Protein AF-A0A1H0FC74-F1 (afdb_monomer_lite)

pLDDT: mean 94.66, std 5.87, range [52.88, 98.69]

Sequence (198 aa):
MRELLQYLLSNRKVVTIAFLCNLIGSVYGFYWYKEQLAATPLYFWLFVPDSPVSSSLFTIVLAAWLWRKKVSPLLVLIAFVCCLKYGIWCVVVLGMYGVRDGVMVAENWMLVASHAAMAVEVLVYSFLFKLKSKYLWLGATWLLVNDFMDYVYGVHPYLEDEGLLGNVKIFTLCWSVCTIGIAYWVCRRNELSSNKET

Structure (mmCIF, N/CA/C/O backbone):
data_AF-A0A1H0FC74-F1
#
_entry.id   AF-A0A1H0FC74-F1
#
loop_
_atom_site.group_PDB
_atom_site.id
_atom_site.type_symbol
_atom_site.label_atom_id
_atom_site.label_alt_id
_atom_site.label_comp_id
_atom_site.label_asym_id
_atom_site.label_entity_id
_atom_site.label_seq_id
_atom_site.pdbx_PDB_ins_code
_atom_site.Cartn_x
_atom_site.Cartn_y
_atom_site.Cartn_z
_atom_site.occupancy
_atom_site.B_iso_or_equiv
_atom_site.auth_seq_id
_atom_site.auth_comp_id
_atom_site.auth_asym_id
_atom_site.auth_atom_id
_atom_site.pdbx_PDB_model_num
ATOM 1 N N . MET A 1 1 ? 3.513 -0.678 25.293 1.00 78.69 1 MET A N 1
ATOM 2 C CA . MET A 1 1 ? 3.916 -0.373 23.895 1.00 78.69 1 MET A CA 1
ATOM 3 C C . MET A 1 1 ? 2.718 -0.228 22.947 1.00 78.69 1 MET A C 1
ATOM 5 O O . MET A 1 1 ? 2.624 0.806 22.303 1.00 78.69 1 MET A O 1
ATOM 9 N N . ARG A 1 2 ? 1.781 -1.194 22.871 1.00 85.12 2 ARG A N 1
ATOM 10 C CA . ARG A 1 2 ? 0.594 -1.120 21.982 1.00 85.12 2 ARG A CA 1
ATOM 11 C C . ARG A 1 2 ? -0.301 0.104 22.228 1.00 85.12 2 ARG A C 1
ATOM 13 O O . ARG A 1 2 ? -0.661 0.775 21.272 1.00 85.12 2 ARG A O 1
ATOM 20 N N . GLU A 1 3 ? -0.615 0.414 23.483 1.00 87.69 3 GLU A N 1
ATOM 21 C CA . GLU A 1 3 ? -1.466 1.564 23.839 1.00 87.69 3 GLU A CA 1
ATOM 22 C C . GLU A 1 3 ? -0.824 2.906 23.470 1.00 87.69 3 GLU A C 1
ATOM 24 O O . GLU A 1 3 ? -1.484 3.772 22.905 1.00 87.69 3 GLU A O 1
ATOM 29 N N . LEU A 1 4 ? 0.489 3.050 23.697 1.00 90.12 4 LEU A N 1
ATOM 30 C CA . LEU A 1 4 ? 1.247 4.233 23.279 1.00 90.12 4 LEU A CA 1
ATOM 31 C C . LEU A 1 4 ? 1.184 4.430 21.757 1.00 90.12 4 LEU A C 1
ATOM 33 O O . LEU A 1 4 ? 0.942 5.541 21.293 1.00 90.12 4 LEU A O 1
ATOM 37 N N . LEU A 1 5 ? 1.352 3.353 20.979 1.00 91.19 5 LEU A N 1
ATOM 38 C CA . LEU A 1 5 ? 1.213 3.405 19.521 1.00 91.19 5 LEU A CA 1
ATOM 39 C C . LEU A 1 5 ? -0.202 3.820 19.111 1.00 91.19 5 LEU A C 1
ATOM 41 O O . LEU A 1 5 ? -0.355 4.710 18.286 1.00 91.19 5 LEU A O 1
ATOM 45 N N . GLN A 1 6 ? -1.241 3.235 19.706 1.00 92.06 6 GLN A N 1
ATOM 46 C CA . GLN A 1 6 ? -2.626 3.618 19.414 1.00 92.06 6 GLN A CA 1
ATOM 47 C C . GLN A 1 6 ? -2.906 5.085 19.756 1.00 92.06 6 GLN A C 1
ATOM 49 O O . GLN A 1 6 ? -3.547 5.784 18.972 1.00 92.06 6 GLN A O 1
ATOM 54 N N . TYR A 1 7 ? -2.390 5.581 20.880 1.00 92.75 7 TYR A N 1
ATOM 55 C CA . TYR A 1 7 ? -2.504 6.986 21.260 1.00 92.75 7 TYR A CA 1
ATOM 56 C C . TYR A 1 7 ? -1.856 7.911 20.217 1.00 92.75 7 TYR A C 1
ATOM 58 O O . TYR A 1 7 ? -2.516 8.815 19.704 1.00 92.75 7 TYR A O 1
ATOM 66 N N . LEU A 1 8 ? -0.606 7.641 19.828 1.00 94.19 8 LEU A N 1
ATOM 67 C CA . LEU A 1 8 ? 0.106 8.431 18.818 1.00 94.19 8 LEU A CA 1
ATOM 68 C C . LEU A 1 8 ? -0.573 8.364 17.442 1.00 94.19 8 LEU A C 1
ATOM 70 O O . LEU A 1 8 ? -0.787 9.399 16.815 1.00 94.19 8 LEU A O 1
ATOM 74 N N . LEU A 1 9 ? -0.968 7.170 16.996 1.00 94.88 9 LEU A N 1
ATOM 75 C CA . LEU A 1 9 ? -1.581 6.951 15.681 1.00 94.88 9 LEU A CA 1
ATOM 76 C C . LEU A 1 9 ? -3.029 7.443 15.605 1.00 94.88 9 LEU A C 1
ATOM 78 O O . LEU A 1 9 ? -3.541 7.704 14.522 1.00 94.88 9 LEU A O 1
ATOM 82 N N . SER A 1 10 ? -3.718 7.578 16.738 1.00 94.69 10 SER A N 1
ATOM 83 C CA . SER A 1 10 ? -5.069 8.148 16.781 1.00 94.69 10 SER A CA 1
ATOM 84 C C . SER A 1 10 ? -5.075 9.682 16.808 1.00 94.69 10 SER A C 1
ATOM 86 O O . SER A 1 10 ? -6.129 10.287 16.550 1.00 94.69 10 SER A O 1
ATOM 88 N N . ASN A 1 11 ? -3.916 10.307 17.074 1.00 96.56 11 ASN A N 1
ATOM 89 C CA . ASN A 1 11 ? -3.750 11.754 17.128 1.00 96.56 11 ASN A CA 1
ATOM 90 C C . ASN A 1 11 ? -4.148 12.389 15.793 1.00 96.56 11 ASN A C 1
ATOM 92 O O . ASN A 1 11 ? -3.624 12.048 14.734 1.00 96.56 11 ASN A O 1
ATOM 96 N N . ARG A 1 12 ? -5.064 13.362 15.846 1.00 95.88 12 ARG A N 1
ATOM 97 C CA . ARG A 1 12 ? -5.622 13.990 14.644 1.00 95.88 12 ARG A CA 1
ATOM 98 C C . ARG A 1 12 ? -4.546 14.587 13.736 1.00 95.88 12 ARG A C 1
ATOM 100 O O . ARG A 1 12 ? -4.672 14.439 12.532 1.00 95.88 12 ARG A O 1
ATOM 107 N N . LYS A 1 13 ? -3.493 15.207 14.284 1.00 97.31 13 LYS A N 1
ATOM 108 C CA . LYS A 1 13 ? -2.407 15.788 13.476 1.00 97.31 13 LYS A CA 1
ATOM 109 C C . LYS A 1 13 ? -1.624 14.706 12.734 1.00 97.31 13 LYS A C 1
ATOM 111 O O . LYS A 1 13 ? -1.382 14.860 11.545 1.00 97.31 13 LYS A O 1
ATOM 116 N N . VAL A 1 14 ? -1.293 13.606 13.416 1.00 97.50 14 VAL A N 1
ATOM 117 C CA . VAL A 1 14 ? -0.572 12.464 12.825 1.00 97.50 14 VAL A CA 1
ATOM 118 C C . VAL A 1 14 ? -1.385 11.849 11.689 1.00 97.50 14 VAL A C 1
ATOM 120 O O . VAL A 1 14 ? -0.872 11.689 10.586 1.00 97.50 14 VAL A O 1
ATOM 123 N N . VAL A 1 15 ? -2.674 11.593 11.925 1.00 97.94 15 VAL A N 1
ATOM 124 C CA . VAL A 1 15 ? -3.573 11.050 10.897 1.00 97.94 15 VAL A CA 1
ATOM 125 C C . VAL A 1 15 ? -3.743 12.028 9.733 1.00 97.94 15 VAL A C 1
ATOM 127 O O . VAL A 1 15 ? -3.754 11.598 8.588 1.00 97.94 15 VAL A O 1
ATOM 130 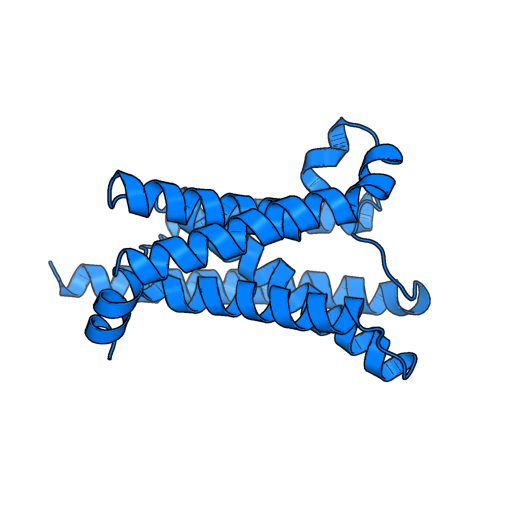N N . THR A 1 16 ? -3.868 13.335 9.991 1.00 98.25 16 THR A N 1
ATOM 131 C CA . THR A 1 16 ? -3.973 14.341 8.922 1.00 98.25 16 THR A CA 1
ATOM 132 C C . THR A 1 16 ? -2.713 14.378 8.061 1.00 98.25 16 THR A C 1
ATOM 134 O O . THR A 1 16 ? -2.831 14.444 6.844 1.00 98.25 16 THR A O 1
ATOM 137 N N . ILE A 1 17 ? -1.522 14.309 8.663 1.00 98.25 17 ILE A N 1
ATOM 138 C CA . ILE A 1 17 ? -0.259 14.264 7.912 1.00 98.25 17 ILE A CA 1
ATOM 139 C C . ILE A 1 17 ? -0.204 12.993 7.061 1.00 98.25 17 ILE A C 1
ATOM 141 O O . ILE A 1 17 ? -0.011 13.090 5.855 1.00 98.25 17 ILE A O 1
ATOM 145 N N . ALA A 1 18 ? -0.465 11.828 7.661 1.00 98.31 18 ALA A N 1
ATOM 146 C CA . ALA A 1 18 ? -0.537 10.551 6.950 1.00 98.31 18 ALA A CA 1
ATOM 147 C C . ALA A 1 18 ? -1.531 10.600 5.774 1.00 98.31 18 ALA A C 1
ATOM 149 O O . ALA A 1 18 ? -1.213 10.184 4.661 1.00 98.31 18 ALA A O 1
ATOM 150 N N . PHE A 1 19 ? -2.712 11.185 5.994 1.00 98.62 19 PHE A N 1
ATOM 151 C CA . PHE A 1 19 ? -3.737 11.369 4.968 1.00 98.62 19 PHE A CA 1
ATOM 152 C C . PHE A 1 19 ? -3.236 12.238 3.811 1.00 98.62 19 PHE A C 1
ATOM 154 O O . PHE A 1 19 ? -3.387 11.851 2.657 1.00 98.62 19 PHE A O 1
ATOM 161 N N . LEU A 1 20 ? -2.625 13.390 4.104 1.00 98.56 20 LEU A N 1
ATOM 162 C CA . LEU A 1 20 ? -2.104 14.289 3.073 1.00 98.56 20 LEU A CA 1
ATOM 163 C C . LEU A 1 20 ? -0.958 13.645 2.289 1.00 98.56 20 LEU A C 1
ATOM 165 O O . LEU A 1 20 ? -0.940 13.747 1.067 1.00 98.56 20 LEU A O 1
ATOM 169 N N . CYS A 1 21 ? -0.041 12.946 2.963 1.00 98.19 21 CYS A N 1
ATOM 170 C CA . CYS A 1 21 ? 1.047 12.222 2.309 1.00 98.19 21 CYS A CA 1
ATOM 171 C C . CYS A 1 21 ? 0.516 11.152 1.346 1.00 98.19 21 CYS A C 1
ATOM 173 O O . CYS A 1 21 ? 0.947 11.111 0.196 1.00 98.19 21 CYS A O 1
ATOM 175 N N . ASN A 1 22 ? -0.454 10.339 1.778 1.00 98.50 22 ASN A N 1
ATOM 176 C CA . ASN A 1 22 ? -1.069 9.327 0.918 1.00 98.50 22 ASN A CA 1
ATOM 177 C C . ASN A 1 22 ? -1.854 9.953 -0.238 1.00 98.50 22 ASN A C 1
ATOM 179 O O . ASN A 1 22 ? -1.754 9.467 -1.360 1.00 98.50 22 ASN A O 1
ATOM 183 N N . LEU A 1 23 ? -2.590 11.042 0.001 1.00 98.50 23 LEU A N 1
ATOM 184 C CA . LEU A 1 23 ? -3.350 11.729 -1.042 1.00 98.50 23 LEU A CA 1
ATOM 185 C C . LEU A 1 23 ? -2.424 12.308 -2.117 1.00 98.50 23 LEU A C 1
ATOM 187 O O . LEU A 1 23 ? -2.650 12.087 -3.304 1.00 98.50 23 LEU A O 1
ATOM 191 N N . ILE A 1 24 ? -1.367 13.015 -1.707 1.00 98.38 24 ILE A N 1
ATOM 192 C CA . ILE A 1 24 ? -0.371 13.578 -2.628 1.00 98.38 24 ILE A CA 1
ATOM 193 C C . ILE A 1 24 ? 0.341 12.451 -3.380 1.00 98.38 24 ILE A C 1
ATOM 195 O O . ILE A 1 24 ? 0.461 12.524 -4.601 1.00 98.38 24 ILE A O 1
ATOM 199 N N . GLY A 1 25 ? 0.754 11.393 -2.675 1.00 97.62 25 GLY A N 1
ATOM 200 C CA . GLY A 1 25 ? 1.381 10.218 -3.281 1.00 97.62 25 GLY A CA 1
ATOM 201 C C . GLY A 1 25 ? 0.474 9.522 -4.295 1.00 97.62 25 GLY A C 1
ATOM 202 O O . GLY A 1 25 ? 0.930 9.186 -5.381 1.00 97.62 25 GLY A O 1
ATOM 203 N N . SER A 1 26 ? -0.820 9.388 -3.992 1.00 97.88 26 SER A N 1
ATOM 204 C CA . SER A 1 26 ? -1.818 8.803 -4.898 1.00 97.88 26 SER A CA 1
ATOM 205 C C . SER A 1 26 ? -1.970 9.641 -6.167 1.00 97.88 26 SER A C 1
ATOM 207 O O . SER A 1 26 ? -1.902 9.108 -7.270 1.00 97.88 26 SER A O 1
ATOM 209 N N . VAL A 1 27 ? -2.140 10.962 -6.024 1.00 98.25 27 VAL A N 1
ATOM 210 C CA . VAL A 1 27 ? -2.285 11.892 -7.158 1.00 98.25 27 VAL A CA 1
ATOM 211 C C . VAL A 1 27 ? -1.035 11.885 -8.034 1.00 98.25 27 VAL A C 1
ATOM 213 O O . VAL A 1 27 ? -1.144 11.760 -9.254 1.00 98.25 27 VAL A O 1
ATOM 216 N N . TYR A 1 28 ? 0.149 11.980 -7.423 1.00 97.25 28 TYR A N 1
ATOM 217 C CA . TYR A 1 28 ? 1.413 11.890 -8.148 1.00 97.25 28 TYR A CA 1
ATOM 218 C C . TYR A 1 28 ? 1.569 10.530 -8.835 1.00 97.25 28 TYR A C 1
ATOM 220 O O . TYR A 1 28 ? 1.967 10.474 -9.992 1.00 97.25 28 TYR A O 1
ATOM 228 N N . GLY A 1 29 ? 1.182 9.444 -8.167 1.00 96.62 29 GLY A N 1
ATOM 229 C CA . GLY A 1 29 ? 1.194 8.103 -8.731 1.00 96.62 29 GLY A CA 1
ATOM 230 C C . GLY A 1 29 ? 0.321 7.987 -9.982 1.00 96.62 29 GLY A C 1
ATOM 231 O O . GLY A 1 29 ? 0.798 7.540 -11.016 1.00 96.62 29 GLY A O 1
ATOM 232 N N . PHE A 1 30 ? -0.930 8.455 -9.956 1.00 96.94 30 PHE A N 1
ATOM 233 C CA . PHE A 1 30 ? -1.763 8.467 -11.168 1.00 96.94 30 PHE A CA 1
ATOM 234 C C . PHE A 1 30 ? -1.157 9.318 -12.291 1.00 96.94 30 PHE A C 1
ATOM 236 O O . PHE A 1 30 ? -1.235 8.934 -13.456 1.00 96.94 30 PHE A O 1
ATOM 243 N N . TYR A 1 31 ? -0.526 10.446 -11.952 1.00 96.75 31 TYR A N 1
ATOM 244 C CA . TYR A 1 31 ? 0.215 11.250 -12.922 1.00 96.75 31 TYR A CA 1
ATOM 245 C C . TYR A 1 31 ? 1.418 10.492 -13.507 1.00 96.75 31 TYR A C 1
ATOM 247 O O . TYR A 1 31 ? 1.667 10.594 -14.704 1.00 96.75 31 TYR A O 1
ATOM 255 N N . TRP A 1 32 ? 2.132 9.706 -12.701 1.00 95.31 32 TRP A N 1
ATOM 256 C CA . TRP A 1 32 ? 3.247 8.871 -13.150 1.00 95.31 32 TRP A CA 1
ATOM 257 C C . TRP A 1 32 ? 2.795 7.816 -14.175 1.00 95.31 32 TRP A C 1
ATOM 259 O O . TRP A 1 32 ? 3.427 7.649 -15.212 1.00 95.31 32 TRP A O 1
ATOM 269 N N . TYR A 1 33 ? 1.627 7.199 -13.959 1.00 96.00 33 TYR A N 1
ATOM 270 C CA . TYR A 1 33 ? 1.027 6.215 -14.876 1.00 96.00 33 TYR A CA 1
ATOM 271 C C . TYR A 1 33 ? 0.313 6.821 -16.101 1.00 96.00 33 TYR A C 1
ATOM 273 O O . TYR A 1 33 ? -0.237 6.070 -16.906 1.00 96.00 33 TYR A O 1
ATOM 281 N N . LYS A 1 34 ? 0.281 8.152 -16.278 1.00 95.75 34 LYS A N 1
ATOM 282 C CA . LYS A 1 34 ? -0.561 8.817 -17.298 1.00 95.75 34 LYS A CA 1
ATOM 283 C C . LYS A 1 34 ? -0.339 8.294 -18.724 1.00 95.75 34 LYS A C 1
ATOM 285 O O . LYS A 1 34 ? -1.310 8.071 -19.441 1.00 95.75 34 LYS A O 1
ATOM 290 N N . GLU A 1 35 ? 0.916 8.064 -19.114 1.00 95.62 35 GLU A N 1
ATOM 291 C CA . GLU A 1 35 ? 1.263 7.606 -20.465 1.00 95.62 35 GLU A CA 1
ATOM 292 C C . GLU A 1 35 ? 0.871 6.136 -20.651 1.00 95.62 35 GLU A C 1
ATOM 294 O O . GLU A 1 35 ? 0.285 5.766 -21.667 1.00 95.62 35 GLU A O 1
ATOM 299 N N . GLN A 1 36 ? 1.096 5.304 -19.626 1.00 95.06 36 GLN A N 1
ATOM 300 C CA . GLN A 1 36 ? 0.690 3.899 -19.638 1.00 95.06 36 GLN A CA 1
ATOM 301 C C . GLN A 1 36 ? -0.837 3.760 -19.704 1.00 95.06 36 GLN A C 1
ATOM 303 O O . GLN A 1 36 ? -1.351 2.955 -20.477 1.00 95.06 36 GLN A O 1
ATOM 308 N N . LEU A 1 37 ? -1.579 4.574 -18.949 1.00 95.81 37 LEU A N 1
ATOM 309 C CA . LEU A 1 37 ? -3.042 4.601 -18.994 1.00 95.81 37 LEU A CA 1
ATOM 310 C C . LEU A 1 37 ? -3.559 5.064 -20.361 1.00 95.81 37 LEU A C 1
ATOM 312 O O . LEU A 1 37 ? -4.486 4.456 -20.890 1.00 95.81 37 LEU A O 1
ATOM 316 N N . ALA A 1 38 ? -2.942 6.084 -20.963 1.00 96.12 38 ALA A N 1
ATOM 317 C CA . ALA A 1 38 ? -3.300 6.552 -22.302 1.00 96.12 38 ALA A CA 1
ATOM 318 C C . ALA A 1 38 ? -3.068 5.481 -23.385 1.00 96.12 38 ALA A C 1
ATOM 320 O O . ALA A 1 38 ? -3.833 5.404 -24.346 1.00 96.12 38 ALA A O 1
ATOM 321 N N . ALA A 1 39 ? -2.051 4.633 -23.208 1.00 94.94 39 ALA A N 1
ATOM 322 C CA . ALA A 1 39 ? -1.741 3.522 -24.105 1.00 94.94 39 ALA A CA 1
ATOM 323 C C . ALA A 1 39 ? -2.549 2.239 -23.823 1.00 94.94 39 ALA A C 1
ATOM 325 O O . ALA A 1 39 ? -2.514 1.307 -24.628 1.00 94.94 39 ALA A O 1
ATOM 326 N N . THR A 1 40 ? -3.283 2.168 -22.708 1.00 94.69 40 THR A N 1
ATOM 327 C CA . THR A 1 40 ? -3.983 0.951 -22.275 1.00 94.69 40 THR A CA 1
ATOM 328 C C . THR A 1 40 ? -5.502 1.070 -22.466 1.00 94.69 40 THR A C 1
ATOM 330 O O . THR A 1 40 ? -6.093 2.080 -22.077 1.00 94.69 40 THR A O 1
ATOM 333 N N . PRO A 1 41 ? -6.193 0.035 -22.990 1.00 95.12 41 PRO A N 1
ATOM 334 C CA . PRO A 1 41 ? -7.653 0.013 -23.052 1.00 95.12 41 PRO A CA 1
ATOM 335 C C . PRO A 1 41 ? -8.334 0.259 -21.695 1.00 95.12 41 PRO A C 1
ATOM 337 O O . PRO A 1 41 ? -7.927 -0.291 -20.672 1.00 95.12 41 PRO A O 1
ATOM 340 N N . LEU A 1 42 ? -9.435 1.022 -21.700 1.00 94.12 42 LEU A N 1
ATOM 341 C CA . LEU A 1 42 ? -10.136 1.487 -20.490 1.00 94.12 42 LEU A CA 1
ATOM 342 C C . LEU A 1 42 ? -10.490 0.362 -19.500 1.00 94.12 42 LEU A C 1
ATOM 344 O O . LEU A 1 42 ? -10.427 0.551 -18.290 1.00 94.12 42 LEU A O 1
ATOM 348 N N . TYR A 1 43 ? -10.854 -0.823 -19.991 1.00 93.25 43 TYR A N 1
ATOM 349 C CA . TYR A 1 43 ? -11.254 -1.945 -19.134 1.00 93.25 43 TYR A CA 1
ATOM 350 C C . TYR A 1 43 ? -10.093 -2.550 -18.323 1.00 93.25 43 TYR A C 1
ATOM 352 O O . TYR A 1 43 ? -10.345 -3.245 -17.341 1.00 93.25 43 TYR A O 1
ATOM 360 N N . PHE A 1 44 ? -8.838 -2.263 -18.683 1.00 94.06 44 PHE A N 1
ATOM 361 C CA . PHE A 1 44 ? -7.659 -2.648 -17.902 1.00 94.06 44 PHE A CA 1
ATOM 362 C C . PHE A 1 44 ? -7.208 -1.571 -16.910 1.00 94.06 44 PHE A C 1
ATOM 364 O O . PHE A 1 44 ? -6.399 -1.868 -16.038 1.00 94.06 44 PHE A O 1
ATOM 371 N N . TRP A 1 45 ? -7.745 -0.347 -16.971 1.00 93.31 45 TRP A N 1
ATOM 372 C CA . TRP A 1 45 ? -7.305 0.765 -16.113 1.00 93.31 45 TRP A CA 1
ATOM 373 C C . TRP A 1 45 ? -7.420 0.477 -14.620 1.00 93.31 45 TRP A C 1
ATOM 375 O O . TRP A 1 45 ? -6.725 1.090 -13.823 1.00 93.31 45 TRP A O 1
ATOM 385 N N . LEU A 1 46 ? -8.296 -0.445 -14.231 1.00 91.81 46 LEU A N 1
ATOM 386 C CA . LEU A 1 46 ? -8.440 -0.859 -12.843 1.00 91.81 46 LEU A CA 1
ATOM 387 C C . LEU A 1 46 ? -7.213 -1.636 -12.312 1.00 91.81 46 LEU A C 1
ATOM 389 O O . LEU A 1 46 ? -6.993 -1.641 -11.105 1.00 91.81 46 LEU A O 1
ATOM 393 N N . PHE A 1 47 ? -6.436 -2.266 -13.196 1.00 94.06 47 PHE A N 1
ATOM 394 C CA . PHE A 1 47 ? -5.304 -3.143 -12.862 1.00 94.06 47 PHE A CA 1
ATOM 395 C C . PHE A 1 47 ? -3.938 -2.527 -13.185 1.00 94.06 47 PHE A C 1
ATOM 397 O O . PHE A 1 47 ? -2.925 -3.090 -12.819 1.00 94.06 47 PHE A O 1
ATOM 404 N N . VAL A 1 48 ? -3.899 -1.387 -13.880 1.00 93.75 48 VAL A N 1
ATOM 405 C CA . VAL A 1 48 ? -2.639 -0.739 -14.281 1.00 93.75 48 VAL A CA 1
ATOM 406 C C . VAL A 1 48 ? -1.992 0.063 -13.138 1.00 93.75 48 VAL A C 1
ATOM 408 O O . VAL A 1 48 ? -0.813 -0.131 -12.859 1.00 93.75 48 VAL A O 1
ATOM 411 N N . PRO A 1 49 ? -2.698 0.992 -12.460 1.00 93.69 49 PRO A N 1
ATOM 412 C CA . PRO A 1 49 ? -2.086 1.850 -11.457 1.00 93.69 49 PRO A CA 1
ATOM 413 C C . PRO A 1 49 ? -2.090 1.162 -10.084 1.00 93.69 49 PRO A C 1
ATOM 415 O O . PRO A 1 49 ? -2.831 1.549 -9.178 1.00 93.69 49 PRO A O 1
ATOM 418 N N . ASP A 1 50 ? -1.199 0.188 -9.919 1.00 92.75 50 ASP A N 1
ATOM 419 C CA . ASP A 1 50 ? -1.004 -0.627 -8.713 1.00 92.75 50 ASP A CA 1
ATOM 420 C C . ASP A 1 50 ? -0.901 0.178 -7.399 1.00 92.75 50 ASP A C 1
ATOM 422 O O . ASP A 1 50 ? -1.810 0.202 -6.553 1.00 92.75 50 ASP A O 1
ATOM 426 N N . SER A 1 51 ? 0.232 0.860 -7.188 1.00 94.88 51 SER A N 1
ATOM 427 C CA . SER A 1 51 ? 0.484 1.631 -5.968 1.00 94.88 51 SER A CA 1
ATOM 428 C C . SER A 1 51 ? -0.391 2.890 -5.829 1.00 94.88 51 SER A C 1
ATOM 430 O O . SER A 1 51 ? -0.776 3.187 -4.689 1.00 94.88 51 SER A O 1
ATOM 432 N N . PRO A 1 52 ? -0.815 3.591 -6.907 1.00 96.88 52 PRO A N 1
ATOM 433 C CA . PRO A 1 52 ? -1.803 4.669 -6.799 1.00 96.88 52 PRO A CA 1
ATOM 434 C C . PRO A 1 52 ? -3.169 4.196 -6.283 1.00 96.88 52 PRO A C 1
ATOM 436 O O . PRO A 1 52 ? -3.745 4.837 -5.401 1.00 96.88 52 PRO A O 1
ATOM 439 N N . VAL A 1 53 ? -3.686 3.054 -6.757 1.00 96.88 53 VAL A N 1
ATOM 440 C CA . VAL A 1 53 ? -4.945 2.477 -6.244 1.00 96.88 53 VAL A CA 1
ATOM 441 C C . VAL A 1 53 ? -4.788 2.078 -4.779 1.00 96.88 53 VAL A C 1
ATOM 443 O O . VAL A 1 53 ? -5.656 2.364 -3.951 1.00 96.88 53 VAL A O 1
ATOM 446 N N . SER A 1 54 ? -3.651 1.482 -4.430 1.00 97.44 54 SER A N 1
ATOM 447 C CA . SER A 1 54 ? -3.347 1.035 -3.066 1.00 97.44 54 SER A CA 1
ATOM 448 C C . SER A 1 54 ? -3.317 2.186 -2.060 1.00 97.44 54 SER A C 1
ATOM 450 O O . SER A 1 54 ? -4.034 2.168 -1.056 1.00 97.44 54 SER A O 1
ATOM 452 N N . SER A 1 55 ? -2.534 3.224 -2.355 1.00 97.81 55 SER A N 1
ATOM 453 C CA . SER A 1 55 ? -2.432 4.429 -1.524 1.00 97.81 55 SER A CA 1
ATOM 454 C C . SER A 1 55 ? -3.745 5.222 -1.487 1.00 97.81 55 SER A C 1
ATOM 456 O O . SER A 1 55 ? -4.097 5.781 -0.444 1.00 97.81 55 SER A O 1
ATOM 458 N N . SER A 1 56 ? -4.557 5.180 -2.550 1.00 98.44 56 SER A N 1
ATOM 459 C CA . SER A 1 56 ? -5.907 5.763 -2.551 1.00 98.44 56 SER A CA 1
ATOM 460 C C . SER A 1 56 ? -6.841 5.040 -1.581 1.00 98.44 56 SER A C 1
ATOM 462 O O . SER A 1 56 ? -7.559 5.680 -0.809 1.00 98.44 56 SER A O 1
ATOM 464 N N . LEU A 1 57 ? -6.810 3.703 -1.549 1.00 98.19 57 LEU A 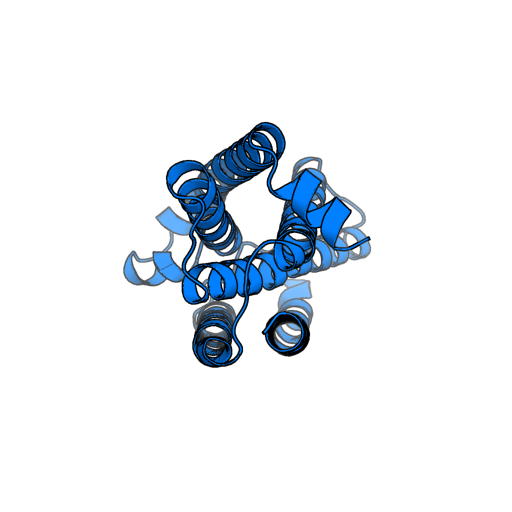N 1
ATOM 465 C CA . LEU A 1 57 ? -7.590 2.921 -0.584 1.00 98.19 57 LEU A CA 1
ATOM 466 C C . LEU A 1 57 ? -7.198 3.269 0.855 1.00 98.19 57 LEU A C 1
ATOM 468 O O . LEU A 1 57 ? -8.075 3.459 1.704 1.00 98.19 57 LEU A O 1
ATOM 472 N N . PHE A 1 58 ? -5.900 3.413 1.131 1.00 98.50 58 PHE A N 1
ATOM 473 C CA . PHE A 1 58 ? -5.438 3.810 2.458 1.00 98.50 58 PHE A CA 1
ATOM 474 C C . PHE A 1 58 ? -5.766 5.278 2.789 1.00 98.50 58 PHE A C 1
ATOM 476 O O . PHE A 1 58 ? -6.172 5.589 3.909 1.00 98.50 58 PHE A O 1
ATOM 483 N N . THR A 1 59 ? -5.747 6.173 1.800 1.00 98.62 59 THR A N 1
ATOM 484 C CA . THR A 1 59 ? -6.251 7.551 1.930 1.00 98.62 59 THR A CA 1
ATOM 485 C C . THR A 1 59 ? -7.713 7.561 2.386 1.00 98.62 59 THR A C 1
ATOM 487 O O . THR A 1 59 ? -8.069 8.289 3.316 1.00 98.62 59 THR A O 1
ATOM 490 N N . ILE A 1 60 ? -8.562 6.705 1.803 1.00 98.50 60 ILE A N 1
ATOM 491 C CA . ILE A 1 60 ? -9.975 6.570 2.193 1.00 98.50 60 ILE A CA 1
ATOM 492 C C . ILE A 1 60 ? -10.100 6.017 3.622 1.00 98.50 60 ILE A C 1
ATOM 494 O O . ILE A 1 60 ? -10.944 6.492 4.387 1.00 98.50 60 ILE A O 1
ATOM 498 N N . VAL A 1 61 ? -9.251 5.060 4.020 1.00 98.44 61 VAL A N 1
ATOM 499 C CA . VAL A 1 61 ? -9.180 4.560 5.409 1.00 98.44 61 VAL A CA 1
ATOM 500 C C . VAL A 1 61 ? -8.920 5.710 6.386 1.00 98.44 61 VAL A C 1
ATOM 502 O O . VAL A 1 61 ? -9.662 5.875 7.360 1.00 98.44 61 VA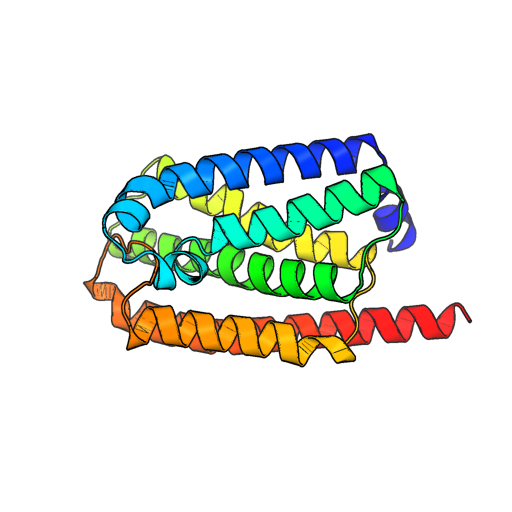L A O 1
ATOM 505 N N . LEU A 1 62 ? -7.907 6.535 6.113 1.00 98.50 62 LEU A N 1
ATOM 506 C CA . LEU A 1 62 ? -7.541 7.661 6.971 1.00 98.50 62 LEU A CA 1
ATOM 507 C C . LEU A 1 62 ? -8.624 8.750 6.978 1.00 98.50 62 LEU A C 1
ATOM 509 O O . LEU A 1 62 ? -8.966 9.258 8.047 1.00 98.50 62 LEU A O 1
ATOM 513 N N . ALA A 1 63 ? -9.236 9.055 5.831 1.00 98.19 63 ALA A N 1
ATOM 514 C CA . ALA A 1 63 ? -10.352 9.998 5.733 1.00 98.19 63 ALA A CA 1
ATOM 515 C C . ALA A 1 63 ? -11.567 9.545 6.560 1.00 98.19 63 ALA A C 1
ATOM 517 O O . ALA A 1 63 ? -12.123 10.319 7.346 1.00 98.19 63 ALA A O 1
ATOM 518 N N . ALA A 1 64 ? -11.952 8.270 6.442 1.00 97.56 64 ALA A N 1
ATOM 519 C CA . ALA A 1 64 ? -13.038 7.686 7.225 1.00 97.56 64 ALA A CA 1
ATOM 520 C C . ALA A 1 64 ? -12.743 7.751 8.734 1.00 97.56 64 ALA A C 1
ATOM 522 O O . ALA A 1 64 ? -13.627 8.075 9.538 1.00 97.56 64 ALA A O 1
ATOM 523 N N . TRP A 1 65 ? -11.487 7.513 9.125 1.00 97.75 65 TRP A N 1
ATOM 524 C CA . TRP A 1 65 ? -11.048 7.655 10.510 1.00 97.75 65 TRP A CA 1
ATOM 525 C C . TRP A 1 65 ? -11.094 9.108 11.004 1.00 97.75 65 TRP A C 1
ATOM 527 O O . TRP A 1 65 ? -11.575 9.353 12.112 1.00 97.75 65 TRP A O 1
ATOM 537 N N . LEU A 1 66 ? -10.648 10.080 10.202 1.00 97.19 66 LEU A N 1
ATOM 538 C CA . LEU A 1 66 ? -10.701 11.506 10.544 1.00 97.19 66 LEU A CA 1
ATOM 539 C C . LEU A 1 66 ? -12.135 12.006 10.740 1.00 97.19 66 LEU A C 1
ATOM 541 O O . LEU A 1 66 ? -12.371 12.804 11.646 1.00 97.19 66 LEU A O 1
ATOM 545 N N . TRP A 1 67 ? -13.078 11.527 9.926 1.00 95.50 67 TRP A N 1
ATOM 546 C CA . TRP A 1 67 ? -14.471 11.961 9.995 1.00 95.50 67 TRP A CA 1
ATOM 547 C C . TRP A 1 67 ? -15.239 11.281 11.130 1.00 95.50 67 TRP A C 1
ATOM 549 O O . TRP A 1 67 ? -15.836 11.954 11.967 1.00 95.50 67 TRP A O 1
ATOM 559 N N . ARG A 1 68 ? -15.256 9.944 11.166 1.00 91.00 68 ARG A N 1
ATOM 560 C CA . ARG A 1 68 ? -16.186 9.191 12.029 1.00 91.00 68 ARG A CA 1
ATOM 561 C C . ARG A 1 68 ? -15.506 8.335 13.087 1.00 91.00 68 ARG A C 1
ATOM 563 O O . ARG A 1 68 ? -16.209 7.652 13.828 1.00 91.00 68 ARG A O 1
ATOM 570 N N . LYS A 1 69 ? -14.165 8.313 13.135 1.00 90.12 69 LYS A N 1
ATOM 571 C CA . LYS A 1 69 ? -13.376 7.412 14.001 1.00 90.12 69 LYS A CA 1
ATOM 572 C C . LYS A 1 69 ? -13.818 5.945 13.885 1.00 90.12 69 LYS A C 1
ATOM 574 O O . LYS A 1 69 ? -13.722 5.162 14.826 1.00 90.12 69 LYS A O 1
ATOM 579 N N . LYS A 1 70 ? -14.342 5.574 12.714 1.00 91.88 70 LYS A N 1
ATOM 580 C CA . LYS A 1 70 ? -14.853 4.243 12.387 1.00 91.88 70 LYS A CA 1
ATOM 581 C C . LYS A 1 70 ? -14.505 3.948 10.939 1.00 91.88 70 LYS A C 1
ATOM 583 O O . LYS A 1 70 ? -14.841 4.730 10.055 1.00 91.88 70 LYS A O 1
ATOM 588 N N . VAL A 1 71 ? -13.859 2.810 10.711 1.00 95.50 71 VAL A N 1
ATOM 589 C CA . VAL A 1 71 ? -13.478 2.338 9.376 1.00 95.50 71 VAL A CA 1
ATOM 590 C C . VAL A 1 71 ? -13.920 0.889 9.222 1.00 95.50 71 VAL A C 1
ATOM 592 O O . VAL A 1 71 ? -13.872 0.112 10.177 1.00 95.50 71 VAL A O 1
ATOM 595 N N . SER A 1 72 ? -14.374 0.528 8.023 1.00 96.31 72 SER A N 1
ATOM 596 C CA . SER A 1 72 ? -14.730 -0.850 7.693 1.00 96.31 72 SER A CA 1
ATOM 597 C C . SER A 1 72 ? -13.497 -1.763 7.769 1.00 96.31 72 SER A C 1
ATOM 599 O O . SER A 1 72 ? -12.520 -1.492 7.070 1.00 96.31 72 SER A O 1
ATOM 601 N N . PRO A 1 73 ? -13.533 -2.877 8.530 1.00 96.25 73 PRO A N 1
ATOM 602 C CA . PRO A 1 73 ? -12.431 -3.840 8.564 1.00 96.25 73 PRO A CA 1
ATOM 603 C C . PRO A 1 73 ? -12.101 -4.450 7.197 1.00 96.25 73 PRO A C 1
ATOM 605 O O . PRO A 1 73 ? -10.967 -4.858 6.976 1.00 96.25 73 PRO A O 1
ATOM 608 N N . LEU A 1 74 ? -13.081 -4.509 6.285 1.00 97.19 74 LEU A N 1
ATOM 609 C CA . LEU A 1 74 ? -12.861 -4.942 4.905 1.00 97.19 74 LEU A CA 1
ATOM 610 C C . LEU A 1 74 ? -11.966 -3.947 4.160 1.00 97.19 74 LEU A C 1
ATOM 612 O O . LEU A 1 74 ? -10.957 -4.345 3.590 1.00 97.19 74 LEU A O 1
ATOM 616 N N . LEU A 1 75 ? -12.311 -2.656 4.210 1.00 97.69 75 LEU A N 1
ATOM 617 C CA . LEU A 1 75 ? -11.547 -1.606 3.537 1.00 97.69 75 LEU A CA 1
ATOM 618 C C . LEU A 1 75 ? -10.115 -1.530 4.079 1.00 97.69 75 LEU A C 1
ATOM 620 O O . LEU A 1 75 ? -9.171 -1.472 3.299 1.00 97.69 75 LEU A O 1
ATOM 624 N N . VAL A 1 76 ? -9.957 -1.590 5.408 1.00 97.81 76 VAL A N 1
ATOM 625 C CA . VAL A 1 76 ? -8.635 -1.617 6.057 1.00 97.81 76 VAL A CA 1
ATOM 626 C C . VAL A 1 76 ? -7.815 -2.801 5.559 1.00 97.81 76 VAL A C 1
ATOM 628 O O . VAL A 1 76 ? -6.638 -2.637 5.264 1.00 97.81 76 VAL A O 1
ATOM 631 N N . LEU A 1 77 ? -8.418 -3.989 5.468 1.00 98.19 77 LEU A N 1
ATOM 632 C CA . LEU A 1 77 ? -7.699 -5.187 5.056 1.00 98.19 77 LEU A CA 1
ATOM 633 C C . LEU A 1 77 ? -7.269 -5.134 3.589 1.00 98.19 77 LEU A C 1
ATOM 635 O O . LEU A 1 77 ? -6.130 -5.482 3.300 1.00 98.19 77 LEU A O 1
ATOM 639 N N . ILE A 1 78 ? -8.144 -4.694 2.680 1.00 97.94 78 ILE A N 1
ATOM 640 C CA . ILE A 1 78 ? -7.781 -4.558 1.262 1.00 97.94 78 ILE A CA 1
ATOM 641 C C . ILE A 1 78 ? -6.661 -3.519 1.119 1.00 97.94 78 ILE A C 1
ATOM 643 O O . ILE A 1 78 ? -5.633 -3.827 0.527 1.00 97.94 78 ILE A O 1
ATOM 647 N N . ALA A 1 79 ? -6.804 -2.338 1.736 1.00 98.19 79 ALA A N 1
ATOM 648 C CA . ALA A 1 79 ? -5.764 -1.307 1.712 1.00 98.19 79 ALA A CA 1
ATOM 649 C C . ALA A 1 79 ? -4.429 -1.827 2.273 1.00 98.19 79 ALA A C 1
ATOM 651 O O . ALA A 1 79 ? -3.384 -1.632 1.663 1.00 98.19 79 ALA A O 1
ATOM 652 N N . PHE A 1 80 ? -4.467 -2.545 3.401 1.00 98.56 80 PHE A N 1
ATOM 653 C CA . PHE A 1 80 ? -3.286 -3.151 4.013 1.00 98.56 80 PHE A CA 1
ATOM 654 C C . PHE A 1 80 ? -2.580 -4.120 3.062 1.00 98.56 80 PHE A C 1
ATOM 656 O O . PHE A 1 80 ? -1.372 -4.018 2.872 1.00 98.56 80 PHE A O 1
ATOM 663 N N . VAL A 1 81 ? -3.327 -5.055 2.470 1.00 98.44 81 VAL A N 1
ATOM 664 C CA . VAL A 1 81 ? -2.773 -6.086 1.586 1.00 98.44 81 VAL A CA 1
ATOM 665 C C . VAL A 1 81 ? -2.148 -5.450 0.342 1.00 98.44 81 VAL A C 1
ATOM 667 O O . VAL A 1 81 ? -1.016 -5.790 0.002 1.00 98.44 81 VAL A O 1
ATOM 670 N N . CYS A 1 82 ? -2.829 -4.492 -0.291 1.00 98.12 82 CYS A N 1
ATOM 671 C CA . CYS A 1 82 ? -2.323 -3.826 -1.489 1.00 98.12 82 CYS A CA 1
ATOM 672 C C . CYS A 1 82 ? -1.093 -2.953 -1.182 1.00 98.12 82 CYS A C 1
ATOM 674 O O . CYS A 1 82 ? -0.044 -3.131 -1.795 1.00 98.12 82 CYS A O 1
ATOM 676 N N . CYS A 1 83 ? -1.157 -2.072 -0.178 1.00 98.62 83 CYS A N 1
ATOM 677 C CA . CYS A 1 83 ? -0.014 -1.231 0.198 1.00 98.62 83 CYS A CA 1
ATOM 678 C C . CYS A 1 83 ? 1.213 -2.056 0.606 1.00 98.62 83 CYS A C 1
ATOM 680 O O . CYS A 1 83 ? 2.334 -1.701 0.249 1.00 98.62 83 CYS A O 1
ATOM 682 N N . LEU A 1 84 ? 1.019 -3.169 1.323 1.00 98.69 84 LEU A N 1
ATOM 683 C CA . LEU A 1 84 ? 2.120 -4.049 1.704 1.00 98.69 84 LEU A CA 1
ATOM 684 C C . LEU A 1 84 ? 2.730 -4.756 0.485 1.00 98.69 84 LEU A C 1
ATOM 686 O O . LEU A 1 84 ? 3.956 -4.778 0.353 1.00 98.69 84 LEU A O 1
ATOM 690 N N . LYS A 1 85 ? 1.887 -5.289 -0.413 1.00 98.50 85 LYS A N 1
ATOM 691 C CA . LYS A 1 85 ? 2.317 -5.916 -1.670 1.00 98.50 85 LYS A CA 1
ATOM 692 C C . LYS A 1 85 ? 3.157 -4.938 -2.479 1.00 98.50 85 LYS A C 1
ATOM 694 O O . LYS A 1 85 ? 4.346 -5.179 -2.666 1.00 98.50 85 LYS A O 1
ATOM 699 N N . TYR A 1 86 ? 2.550 -3.844 -2.932 1.00 98.00 86 TYR A N 1
ATOM 700 C CA . TYR A 1 86 ? 3.160 -2.962 -3.923 1.00 98.00 86 TYR A CA 1
ATOM 701 C C . TYR A 1 86 ? 4.249 -2.071 -3.330 1.00 98.00 86 TYR A C 1
ATOM 703 O O . TYR A 1 86 ? 5.186 -1.699 -4.030 1.00 98.00 86 TYR A O 1
ATOM 711 N N . GLY A 1 87 ? 4.182 -1.781 -2.026 1.00 98.19 87 GLY A N 1
ATOM 712 C CA . GLY A 1 87 ? 5.225 -1.039 -1.325 1.00 98.19 87 GLY A CA 1
ATOM 713 C C . GLY A 1 87 ? 6.544 -1.807 -1.306 1.00 98.19 87 GLY A C 1
ATOM 714 O O . GLY A 1 87 ? 7.557 -1.327 -1.806 1.00 98.19 87 GLY A O 1
ATOM 715 N N . ILE A 1 88 ? 6.530 -3.042 -0.801 1.00 98.44 88 ILE A N 1
ATOM 716 C CA . ILE A 1 88 ? 7.744 -3.870 -0.779 1.00 98.44 88 ILE A CA 1
ATOM 717 C C . ILE A 1 88 ? 8.142 -4.318 -2.186 1.00 98.44 88 ILE A C 1
ATOM 719 O O . ILE A 1 88 ? 9.333 -4.363 -2.483 1.00 98.44 88 ILE A O 1
ATOM 723 N N . TRP A 1 89 ? 7.174 -4.606 -3.062 1.00 98.19 89 TRP A N 1
ATOM 724 C CA . TRP A 1 89 ? 7.472 -5.003 -4.434 1.00 98.19 89 TRP A CA 1
ATOM 725 C C . TRP A 1 89 ? 8.298 -3.940 -5.163 1.00 98.19 89 TRP A C 1
ATOM 727 O O . TRP A 1 89 ? 9.363 -4.260 -5.680 1.00 98.19 89 TRP A O 1
ATOM 737 N N . CYS A 1 90 ? 7.871 -2.673 -5.112 1.00 97.19 90 CYS A N 1
ATOM 738 C CA . CYS A 1 90 ? 8.572 -1.561 -5.755 1.00 97.19 90 CYS A CA 1
ATOM 739 C C . CYS A 1 90 ? 9.996 -1.393 -5.207 1.00 97.19 90 CYS A C 1
ATOM 741 O O . CYS A 1 90 ? 10.949 -1.285 -5.975 1.00 97.19 90 CYS A O 1
ATOM 743 N N . VAL A 1 91 ? 10.163 -1.463 -3.880 1.00 97.81 91 VAL A N 1
ATOM 744 C CA . VAL A 1 91 ? 11.480 -1.377 -3.227 1.00 97.81 91 VAL A CA 1
ATOM 745 C C . VAL A 1 91 ? 12.426 -2.475 -3.715 1.00 97.81 91 VAL A C 1
ATOM 747 O O . VAL A 1 91 ? 13.590 -2.200 -3.998 1.00 97.81 91 VAL A O 1
ATOM 750 N N . VAL A 1 92 ? 11.942 -3.715 -3.817 1.00 97.56 92 VAL A N 1
ATOM 751 C CA . VAL A 1 92 ? 12.773 -4.846 -4.243 1.00 97.56 92 VAL A CA 1
ATOM 752 C C . VAL A 1 92 ? 13.087 -4.771 -5.733 1.00 97.56 92 VAL A C 1
ATOM 754 O O . VAL A 1 92 ? 14.244 -4.949 -6.100 1.00 97.56 92 VAL A O 1
ATOM 757 N N . VAL A 1 93 ? 12.104 -4.473 -6.585 1.00 96.19 93 VAL A N 1
ATOM 758 C CA . VAL A 1 93 ? 12.298 -4.410 -8.042 1.00 96.19 93 VAL A CA 1
ATOM 759 C C . VAL A 1 93 ? 13.257 -3.285 -8.428 1.00 96.19 93 VAL A C 1
ATOM 761 O O . VAL A 1 93 ? 14.223 -3.537 -9.144 1.00 96.19 93 VAL A O 1
ATOM 764 N N . LEU A 1 94 ? 13.086 -2.083 -7.871 1.00 95.69 94 LEU A N 1
ATOM 765 C CA . LEU A 1 94 ? 14.040 -0.991 -8.081 1.00 95.69 94 LEU A CA 1
ATOM 766 C C . LEU A 1 94 ? 15.421 -1.307 -7.486 1.00 95.69 94 LEU A C 1
ATOM 768 O O . LEU A 1 94 ? 16.446 -0.948 -8.058 1.00 95.69 94 LEU A O 1
ATOM 772 N N . GLY A 1 95 ? 15.474 -2.026 -6.360 1.00 95.44 95 GLY A N 1
ATOM 773 C CA . GLY A 1 95 ? 16.729 -2.527 -5.801 1.00 95.44 95 GLY A CA 1
ATOM 774 C C . GLY A 1 95 ? 17.446 -3.516 -6.727 1.00 95.44 95 GLY A C 1
ATOM 775 O O . GLY A 1 95 ? 18.669 -3.461 -6.844 1.00 95.44 95 GLY A O 1
ATOM 776 N N . MET A 1 96 ? 16.706 -4.389 -7.420 1.00 94.75 96 MET A N 1
ATOM 777 C CA . MET A 1 96 ? 17.265 -5.305 -8.421 1.00 94.75 96 MET A CA 1
ATOM 778 C C . MET A 1 96 ? 17.885 -4.541 -9.597 1.00 94.75 96 MET A C 1
ATOM 780 O O . MET A 1 96 ? 18.989 -4.897 -10.007 1.00 94.75 96 MET A O 1
ATOM 784 N N . TYR A 1 97 ? 17.228 -3.480 -10.082 1.00 92.31 97 TYR A N 1
ATOM 785 C CA . TYR A 1 97 ? 17.788 -2.589 -11.110 1.00 92.31 97 TYR A CA 1
ATOM 786 C C . TYR A 1 97 ? 19.055 -1.903 -10.612 1.00 92.31 97 TYR A C 1
ATOM 788 O O . TYR A 1 97 ? 20.106 -2.020 -11.232 1.00 92.31 97 TYR A O 1
ATOM 796 N N . GLY A 1 98 ? 19.015 -1.300 -9.421 1.00 92.25 98 GLY A N 1
ATOM 797 C CA . GLY A 1 98 ? 20.184 -0.635 -8.846 1.00 92.25 98 GLY A CA 1
ATOM 798 C C . GLY A 1 98 ? 21.403 -1.553 -8.682 1.00 92.25 98 GLY A C 1
ATOM 799 O O . GLY A 1 98 ? 22.530 -1.110 -8.892 1.00 92.25 98 GLY A O 1
ATOM 800 N N . VAL A 1 99 ? 21.197 -2.833 -8.347 1.00 92.69 99 VAL A N 1
ATOM 801 C CA . VAL A 1 99 ? 22.280 -3.829 -8.249 1.00 92.69 99 VAL A CA 1
ATOM 802 C C . VAL A 1 99 ? 22.805 -4.249 -9.623 1.00 92.69 99 VAL A C 1
ATOM 804 O O . VAL A 1 99 ? 24.009 -4.454 -9.768 1.00 92.69 99 VAL A O 1
ATOM 807 N N . ARG A 1 100 ? 21.924 -4.409 -10.617 1.00 91.25 100 ARG A N 1
ATOM 808 C CA . ARG A 1 100 ? 22.296 -4.891 -11.953 1.00 91.25 100 ARG A CA 1
ATOM 809 C C . ARG A 1 100 ? 22.914 -3.798 -12.821 1.00 91.25 100 ARG A C 1
ATOM 811 O O . ARG A 1 100 ? 23.969 -4.020 -13.408 1.00 91.25 100 ARG A O 1
ATOM 818 N N . ASP A 1 101 ? 22.268 -2.642 -12.881 1.00 88.19 101 ASP A N 1
ATOM 819 C CA . ASP A 1 101 ? 22.604 -1.555 -13.804 1.00 88.19 101 ASP A CA 1
ATOM 820 C C . ASP A 1 101 ? 23.568 -0.542 -13.170 1.00 88.19 101 ASP A C 1
ATOM 822 O O . ASP A 1 101 ? 24.181 0.271 -13.861 1.00 88.19 101 ASP A O 1
ATOM 826 N N . GLY A 1 102 ? 23.730 -0.591 -11.842 1.00 84.94 102 GLY A N 1
ATOM 827 C CA . GLY A 1 102 ? 24.675 0.236 -11.088 1.00 84.94 102 GLY A CA 1
ATOM 828 C C . GLY A 1 102 ? 24.292 1.716 -10.987 1.00 84.94 102 GLY A C 1
ATOM 829 O O . GLY A 1 102 ? 25.061 2.507 -10.437 1.00 84.94 102 GLY A O 1
ATOM 830 N N . VAL A 1 103 ? 23.120 2.108 -11.496 1.00 84.62 103 VAL A N 1
ATOM 831 C CA . VAL A 1 103 ? 22.643 3.495 -11.518 1.00 84.62 103 VAL A CA 1
ATOM 832 C C . VAL A 1 103 ? 21.205 3.555 -11.017 1.00 84.62 103 VAL A C 1
ATOM 834 O O . VAL A 1 103 ? 20.342 2.816 -11.469 1.00 84.62 103 VAL A O 1
ATOM 837 N N . MET A 1 104 ? 20.945 4.473 -10.087 1.00 91.56 104 MET A N 1
ATOM 838 C CA . MET A 1 104 ? 19.607 4.793 -9.592 1.00 91.56 104 MET A CA 1
ATOM 839 C C . MET A 1 104 ? 19.423 6.301 -9.665 1.00 91.56 104 MET A C 1
ATOM 841 O O . MET A 1 104 ? 20.103 7.048 -8.954 1.00 91.56 104 MET A O 1
ATOM 845 N N . VAL A 1 105 ? 18.520 6.752 -10.533 1.00 92.69 105 VAL A N 1
ATOM 846 C CA . VAL A 1 105 ? 18.198 8.178 -10.651 1.00 92.69 105 VAL A CA 1
ATOM 847 C C . VAL A 1 105 ? 17.424 8.665 -9.421 1.00 92.69 105 VAL A C 1
ATOM 849 O O . VAL A 1 105 ? 16.931 7.877 -8.611 1.00 92.69 105 VAL A O 1
ATOM 852 N N . ALA A 1 106 ? 17.317 9.986 -9.255 1.00 94.44 106 ALA A N 1
ATOM 853 C CA . ALA A 1 106 ? 16.628 10.586 -8.109 1.00 94.44 106 ALA A CA 1
ATOM 854 C C . ALA A 1 106 ? 15.164 10.120 -7.980 1.00 94.44 106 ALA A C 1
ATOM 856 O O . ALA A 1 106 ? 14.671 9.931 -6.869 1.00 94.44 106 ALA A O 1
ATOM 857 N N . GLU A 1 107 ? 14.495 9.893 -9.112 1.00 94.00 107 GLU A N 1
ATOM 858 C CA . GLU A 1 107 ? 13.138 9.350 -9.165 1.00 94.00 107 GLU A CA 1
ATOM 859 C C . GLU A 1 107 ? 13.057 7.948 -8.549 1.00 94.00 107 GLU A C 1
ATOM 861 O O . GLU A 1 107 ? 12.220 7.721 -7.677 1.00 94.00 107 GLU A O 1
ATOM 866 N N . ASN A 1 108 ? 13.989 7.050 -8.880 1.00 94.12 108 ASN A N 1
ATOM 867 C CA . ASN A 1 108 ? 14.022 5.691 -8.336 1.00 94.12 108 ASN A CA 1
ATOM 868 C C . ASN A 1 108 ? 14.200 5.714 -6.812 1.00 94.12 108 ASN A C 1
ATOM 870 O O . ASN A 1 108 ? 13.510 4.998 -6.089 1.00 94.12 108 ASN A O 1
ATOM 874 N N . TRP A 1 109 ? 15.069 6.584 -6.290 1.00 95.69 109 TRP A N 1
ATOM 875 C CA . TRP A 1 109 ? 15.233 6.750 -4.841 1.00 95.69 109 TRP A CA 1
ATOM 876 C C . TRP A 1 109 ? 13.981 7.298 -4.158 1.00 95.69 109 TRP A C 1
ATOM 878 O O . TRP A 1 109 ? 13.613 6.834 -3.076 1.00 95.69 109 TRP A O 1
ATOM 888 N N . MET A 1 110 ? 13.304 8.259 -4.786 1.00 96.44 110 MET A N 1
ATOM 889 C CA . MET A 1 110 ? 12.031 8.776 -4.291 1.00 96.44 110 MET A CA 1
ATOM 890 C C . MET A 1 110 ? 10.947 7.683 -4.302 1.00 96.44 110 MET A C 1
ATOM 892 O O . MET A 1 110 ? 10.197 7.564 -3.327 1.00 96.44 110 MET A O 1
ATOM 896 N N . LEU A 1 111 ? 10.885 6.842 -5.340 1.00 96.19 111 LEU A N 1
ATOM 897 C CA . LEU A 1 111 ? 9.969 5.702 -5.408 1.00 96.19 111 LEU A CA 1
ATOM 898 C C . LEU A 1 111 ? 10.278 4.684 -4.306 1.00 96.19 111 LEU A C 1
ATOM 900 O O . LEU A 1 111 ? 9.372 4.340 -3.550 1.00 96.19 111 LEU A O 1
ATOM 904 N N . VAL A 1 112 ? 11.542 4.289 -4.126 1.00 97.25 112 VAL A N 1
ATOM 905 C CA . VAL A 1 112 ? 11.970 3.390 -3.040 1.00 97.25 112 VAL A CA 1
ATOM 906 C C . VAL A 1 112 ? 11.556 3.942 -1.673 1.00 97.25 112 VAL A C 1
ATOM 908 O O . VAL A 1 112 ? 10.916 3.237 -0.893 1.00 97.25 112 VAL A O 1
ATOM 911 N N . ALA A 1 113 ? 11.867 5.206 -1.377 1.00 98.00 113 ALA A N 1
ATOM 912 C CA . ALA A 1 113 ? 11.563 5.806 -0.080 1.00 98.00 113 ALA A CA 1
ATOM 913 C C . ALA A 1 113 ? 10.049 5.909 0.180 1.00 98.00 113 ALA A C 1
ATOM 915 O O . ALA A 1 113 ? 9.574 5.541 1.257 1.00 98.00 113 ALA A O 1
ATOM 916 N N . SER A 1 114 ? 9.279 6.375 -0.808 1.00 97.62 114 SER A N 1
ATOM 917 C CA . SER A 1 114 ? 7.821 6.519 -0.689 1.00 97.62 114 SER A CA 1
ATOM 918 C C . SER A 1 114 ? 7.103 5.170 -0.571 1.00 97.62 114 SER A C 1
ATOM 920 O O . SER A 1 114 ? 6.196 5.028 0.249 1.00 97.62 114 SER A O 1
ATOM 922 N N . HIS A 1 115 ? 7.540 4.148 -1.309 1.00 98.25 115 HIS A N 1
ATOM 923 C CA . HIS A 1 115 ? 6.948 2.810 -1.263 1.00 98.25 115 HIS A CA 1
ATOM 924 C C . HIS A 1 115 ? 7.337 2.041 0.005 1.00 98.25 115 HIS A C 1
ATOM 926 O O . HIS A 1 115 ? 6.497 1.345 0.585 1.00 98.25 115 HIS A O 1
ATOM 932 N N . ALA A 1 116 ? 8.564 2.224 0.504 1.00 98.56 116 ALA A N 1
ATOM 933 C CA . ALA A 1 116 ? 8.959 1.726 1.818 1.00 98.56 116 ALA A CA 1
ATOM 934 C C . ALA A 1 116 ? 8.094 2.351 2.924 1.00 98.56 116 ALA A C 1
ATOM 936 O O . ALA A 1 116 ? 7.575 1.631 3.780 1.00 98.56 116 ALA A O 1
ATOM 937 N N . ALA A 1 117 ? 7.877 3.672 2.875 1.00 98.25 117 ALA A N 1
ATOM 938 C CA . ALA A 1 117 ? 6.992 4.362 3.807 1.00 98.25 117 ALA A CA 1
ATOM 939 C C . ALA A 1 117 ? 5.554 3.822 3.729 1.00 98.25 117 ALA A C 1
ATOM 941 O O . ALA A 1 117 ? 4.975 3.532 4.772 1.00 98.25 117 ALA A O 1
ATOM 942 N N . MET A 1 118 ? 5.017 3.591 2.525 1.00 98.25 118 MET A N 1
ATOM 943 C CA . MET A 1 118 ? 3.686 3.004 2.316 1.00 98.25 118 MET A CA 1
ATOM 944 C C . MET A 1 118 ? 3.547 1.614 2.964 1.00 98.25 118 MET A C 1
ATOM 946 O O . MET A 1 118 ? 2.563 1.345 3.657 1.00 98.25 118 MET A O 1
ATOM 950 N N . ALA A 1 119 ? 4.533 0.728 2.789 1.00 98.56 119 ALA A N 1
ATOM 951 C CA . ALA A 1 119 ? 4.506 -0.607 3.392 1.00 98.56 119 ALA A CA 1
ATOM 952 C C . ALA A 1 119 ? 4.619 -0.557 4.927 1.00 98.56 119 ALA A C 1
ATOM 954 O O . ALA A 1 119 ? 3.882 -1.245 5.640 1.00 98.56 119 ALA A O 1
ATOM 955 N N . VAL A 1 120 ? 5.525 0.274 5.450 1.00 98.56 120 VAL A N 1
ATOM 956 C CA . VAL A 1 120 ? 5.707 0.456 6.898 1.00 98.56 120 VAL A CA 1
ATOM 957 C C . VAL A 1 120 ? 4.462 1.073 7.530 1.00 98.56 120 VAL A C 1
ATOM 959 O O . VAL A 1 120 ? 4.040 0.643 8.604 1.00 98.56 120 VAL A O 1
ATOM 962 N N . GLU A 1 121 ? 3.839 2.042 6.867 1.00 98.31 121 GLU A N 1
ATOM 963 C CA . GLU A 1 121 ? 2.665 2.740 7.371 1.00 98.31 121 GLU A CA 1
ATOM 964 C C . GLU A 1 121 ? 1.512 1.775 7.649 1.00 98.31 121 GLU A C 1
ATOM 966 O O . GLU A 1 121 ? 0.978 1.770 8.761 1.00 98.31 121 GLU A O 1
ATOM 971 N N . VAL A 1 122 ? 1.162 0.895 6.706 1.00 98.25 122 VAL A N 1
ATOM 972 C CA . VAL A 1 122 ? 0.064 -0.060 6.926 1.00 98.25 122 VAL A CA 1
ATOM 973 C C . VAL A 1 122 ? 0.388 -1.093 8.009 1.00 98.25 122 VAL A C 1
ATOM 975 O O . VAL A 1 122 ? -0.500 -1.476 8.778 1.00 98.25 122 VAL A O 1
ATOM 978 N N . LEU A 1 123 ? 1.658 -1.486 8.161 1.00 97.81 123 LEU A N 1
ATOM 979 C CA . LEU A 1 123 ? 2.111 -2.329 9.273 1.00 97.81 123 LEU A CA 1
ATOM 980 C C . LEU A 1 123 ? 1.945 -1.623 10.623 1.00 97.81 123 LEU A C 1
ATOM 982 O O . LEU A 1 123 ? 1.438 -2.223 11.574 1.00 97.81 123 LEU A O 1
ATOM 986 N N . VAL A 1 124 ? 2.301 -0.343 10.709 1.00 97.00 124 VAL A N 1
ATOM 987 C CA . VAL A 1 124 ? 2.167 0.467 11.926 1.00 97.00 124 VAL A CA 1
ATOM 988 C C . VAL A 1 124 ? 0.693 0.753 12.244 1.00 97.00 124 VAL A C 1
ATOM 990 O O . VAL A 1 124 ? 0.249 0.563 13.378 1.00 97.00 124 VAL A O 1
ATOM 993 N N . TYR A 1 125 ? -0.122 1.113 11.253 1.00 97.25 125 TYR A N 1
ATOM 994 C CA . TYR A 1 125 ? -1.556 1.345 11.445 1.00 97.25 125 TYR A CA 1
ATOM 995 C C . TYR A 1 125 ? -2.356 0.064 11.715 1.00 97.25 125 TYR A C 1
ATOM 997 O O . TYR A 1 125 ? -3.459 0.149 12.260 1.00 97.25 125 TYR A O 1
ATOM 1005 N N . SER A 1 126 ? -1.793 -1.127 11.473 1.00 95.88 126 SER A N 1
ATOM 1006 C CA . SER A 1 126 ? -2.390 -2.405 11.903 1.00 95.88 126 SER A CA 1
ATOM 1007 C C . SER A 1 126 ? -2.487 -2.574 13.428 1.00 95.88 126 SER A C 1
ATOM 1009 O O . SER A 1 126 ? -3.108 -3.520 13.917 1.00 95.88 126 SER A O 1
ATOM 1011 N N . PHE A 1 127 ? -1.847 -1.687 14.202 1.00 94.50 127 PHE A N 1
ATOM 1012 C CA . PHE A 1 127 ? -2.014 -1.604 15.654 1.00 94.50 127 PHE A CA 1
ATOM 1013 C C . PHE A 1 127 ? -3.217 -0.743 16.067 1.00 94.50 127 PHE A C 1
ATOM 1015 O O . PHE A 1 127 ? -3.729 -0.932 17.173 1.00 94.50 127 PHE A O 1
ATOM 1022 N N . LEU A 1 128 ? -3.662 0.179 15.204 1.00 94.81 128 LEU A N 1
ATOM 1023 C CA . LEU A 1 128 ? -4.813 1.055 15.434 1.00 94.81 128 LEU A CA 1
ATOM 1024 C C . LEU A 1 128 ? -6.099 0.484 14.824 1.00 94.81 128 LEU A C 1
ATOM 1026 O O . LEU A 1 128 ? -7.141 0.462 15.478 1.00 94.81 128 LEU A O 1
ATOM 1030 N N . PHE A 1 129 ? -6.041 0.035 13.571 1.00 95.25 129 PHE A N 1
ATOM 1031 C CA . PHE A 1 129 ? -7.203 -0.480 12.855 1.00 95.25 129 PHE A CA 1
ATOM 1032 C C . PHE A 1 129 ? -7.389 -1.979 13.065 1.00 95.25 129 PHE A C 1
ATOM 1034 O O . PHE A 1 129 ? -6.430 -2.712 13.274 1.00 95.25 129 PHE A O 1
ATOM 1041 N N . LYS A 1 130 ? -8.645 -2.438 12.984 1.00 92.19 130 LYS A N 1
ATOM 1042 C CA . LYS A 1 130 ? -9.002 -3.852 13.140 1.00 92.19 130 LYS A CA 1
ATOM 1043 C C . LYS A 1 130 ? -9.017 -4.550 11.783 1.00 92.19 130 LYS A C 1
ATOM 1045 O O . LYS A 1 130 ? -9.891 -4.266 10.965 1.00 92.19 130 LYS A O 1
ATOM 1050 N N . LEU A 1 131 ? -8.115 -5.507 11.591 1.00 95.06 131 LEU A N 1
ATOM 1051 C CA . LEU A 1 131 ? -8.111 -6.418 10.446 1.00 95.06 131 LEU A CA 1
ATOM 1052 C C . LEU A 1 131 ? -8.814 -7.728 10.829 1.00 95.06 131 LEU A C 1
ATOM 1054 O O . LEU A 1 131 ? -8.603 -8.241 11.927 1.00 95.06 131 LEU A O 1
ATOM 1058 N N . LYS A 1 132 ? -9.673 -8.260 9.949 1.00 94.69 132 LYS A N 1
ATOM 1059 C CA . LYS A 1 132 ? -10.439 -9.494 10.206 1.00 94.69 132 LYS A CA 1
ATOM 1060 C C . LYS A 1 132 ? -10.144 -10.554 9.153 1.00 94.69 132 LYS A C 1
ATOM 1062 O O . LYS A 1 132 ? -10.342 -10.306 7.966 1.00 94.69 132 LYS A O 1
ATOM 1067 N N . SER A 1 133 ? -9.797 -11.759 9.600 1.00 95.38 133 SER A N 1
ATOM 1068 C CA . SER A 1 133 ? -9.433 -12.894 8.740 1.00 95.38 133 SER A CA 1
ATOM 1069 C C . SER A 1 133 ? -10.539 -13.284 7.756 1.00 95.38 133 SER A C 1
ATOM 1071 O O . SER A 1 133 ? -10.250 -13.641 6.618 1.00 95.38 133 SER A O 1
ATOM 1073 N N . LYS A 1 134 ? -11.813 -13.120 8.137 1.00 95.94 134 LYS A N 1
ATOM 1074 C CA . LYS A 1 134 ? -12.967 -13.420 7.270 1.00 95.94 134 LYS A CA 1
ATOM 1075 C C . LYS A 1 134 ? -13.000 -12.647 5.943 1.00 95.94 134 LYS A C 1
ATOM 1077 O O . LYS A 1 134 ? -13.733 -13.040 5.044 1.00 95.94 134 LYS A O 1
ATOM 1082 N N . TYR A 1 135 ? -12.264 -11.539 5.832 1.00 96.56 135 TYR A N 1
ATOM 1083 C CA . TYR A 1 135 ? -12.163 -10.744 4.604 1.00 96.56 135 TYR A CA 1
ATOM 1084 C C . TYR A 1 135 ? -10.871 -11.024 3.818 1.00 96.56 135 TYR A C 1
ATOM 1086 O O . TYR A 1 135 ? -10.704 -10.491 2.727 1.00 96.56 135 TYR A O 1
ATOM 1094 N N . LEU A 1 136 ? -9.953 -11.842 4.347 1.00 97.38 136 LEU A N 1
ATOM 1095 C CA . LEU A 1 136 ? -8.631 -12.064 3.751 1.00 97.38 136 LEU A CA 1
ATOM 1096 C C . LEU A 1 136 ? -8.717 -12.673 2.357 1.00 97.38 136 LEU A C 1
ATOM 1098 O O . LEU A 1 136 ? -7.933 -12.306 1.491 1.00 97.38 136 LEU A O 1
ATOM 1102 N N . TRP A 1 137 ? -9.696 -13.546 2.124 1.00 97.25 137 TRP A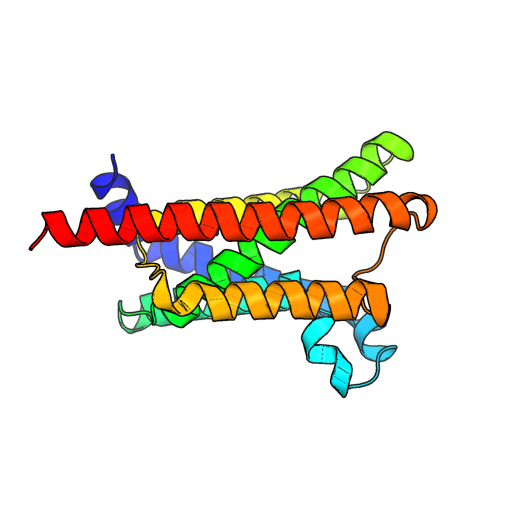 N 1
ATOM 1103 C CA . TRP A 1 137 ? -9.903 -14.157 0.816 1.00 97.25 137 TRP A CA 1
ATOM 1104 C C . TRP A 1 137 ? -10.174 -13.114 -0.281 1.00 97.25 137 TRP A C 1
ATOM 1106 O O . TRP A 1 137 ? -9.716 -13.304 -1.401 1.00 97.25 137 TRP A O 1
ATOM 1116 N N . LEU A 1 138 ? -10.837 -11.989 0.032 1.00 97.38 138 LEU A N 1
ATOM 1117 C CA . LEU A 1 138 ? -11.061 -10.897 -0.926 1.00 97.38 138 LEU A CA 1
ATOM 1118 C C . LEU A 1 138 ? -9.747 -10.202 -1.287 1.00 97.38 138 LEU A C 1
ATOM 1120 O O . LEU A 1 138 ? -9.468 -10.004 -2.464 1.00 97.38 138 LEU A O 1
ATOM 1124 N N . GLY A 1 139 ? -8.922 -9.881 -0.284 1.00 95.62 139 GLY A N 1
ATOM 1125 C CA . GLY A 1 139 ? -7.602 -9.284 -0.509 1.00 95.62 139 GLY A CA 1
ATOM 1126 C C . GLY A 1 139 ? -6.662 -10.221 -1.271 1.00 95.62 139 GLY A C 1
ATOM 1127 O O . GLY A 1 139 ? -5.986 -9.793 -2.198 1.00 95.62 139 GLY A O 1
ATOM 1128 N N . ALA A 1 140 ? -6.669 -11.513 -0.933 1.00 97.44 140 ALA A N 1
ATOM 1129 C CA . ALA A 1 140 ? -5.893 -12.530 -1.637 1.00 97.44 140 ALA A CA 1
ATOM 1130 C C . ALA A 1 140 ? -6.346 -12.687 -3.095 1.00 97.44 140 ALA A C 1
ATOM 1132 O O . ALA A 1 140 ? -5.514 -12.686 -3.993 1.00 97.44 140 ALA A O 1
ATOM 1133 N N . THR A 1 141 ? -7.659 -12.764 -3.337 1.00 97.44 141 THR A N 1
ATOM 1134 C CA . THR A 1 141 ? -8.215 -12.848 -4.697 1.00 97.44 141 THR A CA 1
ATOM 1135 C C . THR A 1 141 ? -7.821 -11.623 -5.510 1.00 97.44 141 THR A C 1
ATOM 1137 O O . THR A 1 141 ? -7.372 -11.767 -6.639 1.00 97.44 141 THR A O 1
ATOM 1140 N N . TRP A 1 142 ? -7.928 -10.427 -4.926 1.00 95.94 142 TRP A N 1
ATOM 1141 C CA . TRP A 1 142 ? -7.515 -9.193 -5.585 1.00 95.94 142 TRP A CA 1
ATOM 1142 C C . TRP A 1 142 ? -6.041 -9.221 -6.003 1.00 95.94 142 TRP A C 1
ATOM 1144 O O . TRP A 1 142 ? -5.747 -8.948 -7.162 1.00 95.94 142 TRP A O 1
ATOM 1154 N N . LEU A 1 143 ? -5.124 -9.602 -5.105 1.00 95.69 143 LEU A N 1
ATOM 1155 C CA . LEU A 1 143 ? -3.698 -9.697 -5.442 1.00 95.69 143 LEU A CA 1
ATOM 1156 C C . LEU A 1 143 ? -3.423 -10.706 -6.555 1.00 95.69 143 LEU A C 1
ATOM 1158 O O . LEU A 1 143 ? -2.693 -10.400 -7.488 1.00 95.69 143 LEU A O 1
ATOM 1162 N N . LEU A 1 144 ? -4.011 -11.899 -6.466 1.00 96.75 144 LEU A N 1
ATOM 1163 C CA . LEU A 1 144 ? -3.776 -12.954 -7.451 1.00 96.75 144 LEU A CA 1
ATOM 1164 C C . LEU A 1 144 ? -4.366 -12.602 -8.819 1.00 96.75 144 LEU A C 1
ATOM 1166 O O . LEU A 1 144 ? -3.784 -12.956 -9.841 1.00 96.75 144 LEU A O 1
ATOM 1170 N N . VAL A 1 145 ? -5.498 -11.893 -8.848 1.00 96.81 145 VAL A N 1
ATOM 1171 C CA . VAL A 1 145 ? -6.047 -11.350 -10.093 1.00 96.81 145 VAL A CA 1
ATOM 1172 C C . VAL A 1 145 ? -5.117 -10.280 -10.657 1.00 96.81 145 VAL A C 1
ATOM 1174 O O . VAL A 1 145 ? -4.843 -10.347 -11.845 1.00 96.81 145 VAL A O 1
ATOM 1177 N N . ASN A 1 146 ? -4.580 -9.354 -9.853 1.00 96.44 146 ASN A N 1
ATOM 1178 C CA . ASN A 1 146 ? -3.615 -8.365 -10.360 1.00 96.44 146 ASN A CA 1
ATOM 1179 C C . ASN A 1 146 ? -2.358 -9.039 -10.920 1.00 96.44 146 ASN A C 1
ATOM 1181 O O . ASN A 1 146 ? -2.037 -8.805 -12.076 1.00 96.44 146 ASN A O 1
ATOM 1185 N N . ASP A 1 147 ? -1.745 -9.981 -10.193 1.00 96.75 147 ASP A N 1
ATOM 1186 C CA . ASP A 1 147 ? -0.589 -10.738 -10.699 1.00 96.75 147 ASP A CA 1
ATOM 1187 C C . ASP A 1 147 ? -0.916 -11.460 -12.030 1.00 96.75 147 ASP A C 1
ATOM 1189 O O . ASP A 1 147 ? -0.082 -11.554 -12.934 1.00 96.75 147 ASP A O 1
ATOM 1193 N N . PHE A 1 148 ? -2.137 -11.985 -12.176 1.00 96.56 148 PHE A N 1
ATOM 1194 C CA . PHE A 1 148 ? -2.595 -12.588 -13.427 1.00 96.56 148 PHE A CA 1
ATOM 1195 C C . PHE A 1 148 ? -2.725 -11.548 -14.548 1.00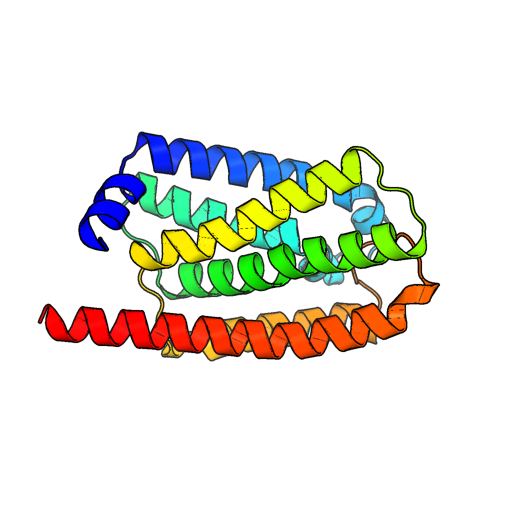 96.56 148 PHE A C 1
ATOM 1197 O O . PHE A 1 148 ? -2.241 -11.788 -15.653 1.00 96.56 148 PHE A O 1
ATOM 1204 N N . MET A 1 149 ? -3.329 -10.389 -14.282 1.00 96.62 149 MET A N 1
ATOM 1205 C CA . MET A 1 149 ? -3.439 -9.308 -15.265 1.00 96.62 149 MET A CA 1
ATOM 1206 C C . MET A 1 149 ? -2.049 -8.825 -15.698 1.00 96.62 149 MET A C 1
ATOM 1208 O O . MET A 1 149 ? -1.750 -8.803 -16.892 1.00 96.62 149 MET A O 1
ATOM 1212 N N . ASP A 1 150 ? -1.168 -8.565 -14.741 1.00 95.31 150 ASP A N 1
ATOM 1213 C CA . ASP A 1 150 ? 0.193 -8.086 -14.956 1.00 95.31 150 ASP A CA 1
ATOM 1214 C C . ASP A 1 150 ? 0.990 -8.973 -15.903 1.00 95.31 150 ASP A C 1
ATOM 1216 O O . ASP A 1 150 ? 1.573 -8.496 -16.876 1.00 95.31 150 ASP A O 1
ATOM 1220 N N . TYR A 1 151 ? 1.003 -10.281 -15.644 1.00 94.81 151 TYR A N 1
ATOM 1221 C CA . TYR A 1 151 ? 1.960 -11.176 -16.290 1.00 94.81 151 TYR A CA 1
ATOM 1222 C C . TYR A 1 151 ? 1.359 -12.113 -17.337 1.00 94.81 151 TYR A C 1
ATOM 1224 O O . TYR A 1 151 ? 2.128 -12.702 -18.103 1.00 94.81 151 TYR A O 1
ATOM 1232 N N . VAL A 1 152 ? 0.027 -12.233 -17.405 1.00 95.12 152 VAL A N 1
ATOM 1233 C CA . VAL A 1 152 ? -0.676 -12.942 -18.491 1.00 95.12 152 VAL A CA 1
ATOM 1234 C C . VAL A 1 152 ? -1.198 -11.968 -19.544 1.00 95.12 152 VAL A C 1
ATOM 1236 O O . VAL A 1 152 ? -1.051 -12.253 -20.730 1.00 95.12 152 VAL A O 1
ATOM 1239 N N . TYR A 1 153 ? -1.754 -10.819 -19.141 1.00 94.12 153 TYR A N 1
ATOM 1240 C CA . TYR A 1 153 ? -2.209 -9.778 -20.077 1.00 94.12 153 TYR A CA 1
ATOM 1241 C C . TYR A 1 153 ? -1.172 -8.680 -20.333 1.00 94.12 153 TYR A C 1
ATOM 1243 O O . TYR A 1 153 ? -1.381 -7.863 -21.226 1.00 94.12 153 TYR A O 1
ATOM 1251 N N . GLY A 1 154 ? -0.051 -8.674 -19.605 1.00 92.62 154 GLY A N 1
ATOM 1252 C CA . GLY A 1 154 ? 1.059 -7.757 -19.868 1.00 92.62 154 GLY A CA 1
ATOM 1253 C C . GLY A 1 154 ? 0.777 -6.318 -19.442 1.00 92.62 154 GLY A C 1
ATOM 1254 O O . GLY A 1 154 ? 1.336 -5.400 -20.033 1.00 92.62 154 GLY A O 1
ATOM 1255 N N . VAL A 1 155 ? -0.102 -6.109 -18.456 1.00 93.38 155 VAL A N 1
ATOM 1256 C CA . VAL A 1 155 ? -0.455 -4.765 -17.956 1.00 93.38 155 VAL A CA 1
ATOM 1257 C C . VAL A 1 155 ? 0.344 -4.345 -16.718 1.00 93.38 155 VAL A C 1
ATOM 1259 O O . VAL A 1 155 ? -0.028 -3.377 -16.061 1.00 93.38 155 VAL A O 1
ATOM 1262 N N . HIS A 1 156 ? 1.450 -5.041 -16.434 1.00 92.69 156 HIS A N 1
ATOM 1263 C CA . HIS A 1 156 ? 2.329 -4.737 -15.307 1.00 92.69 156 HIS A CA 1
ATOM 1264 C C . HIS A 1 156 ? 2.893 -3.306 -15.377 1.00 92.69 156 HIS A C 1
ATOM 1266 O O . HIS A 1 156 ? 3.016 -2.734 -16.467 1.00 92.69 156 HIS A O 1
ATOM 1272 N N . PRO A 1 157 ? 3.306 -2.721 -14.240 1.00 88.56 157 PRO A N 1
ATOM 1273 C CA . PRO A 1 157 ? 4.009 -1.442 -14.222 1.00 88.56 157 PRO A CA 1
ATOM 1274 C C . PRO A 1 157 ? 5.254 -1.431 -15.111 1.00 88.56 157 PRO A C 1
ATOM 1276 O O . PRO A 1 157 ? 5.877 -2.473 -15.336 1.00 88.56 157 PRO A O 1
ATOM 1279 N N . TYR A 1 158 ? 5.646 -0.245 -15.577 1.00 86.25 158 TYR A N 1
ATOM 1280 C CA . TYR A 1 158 ? 6.881 -0.064 -16.341 1.00 86.25 158 TYR A CA 1
ATOM 1281 C C . TYR A 1 158 ? 8.093 -0.687 -15.625 1.00 86.25 158 TYR A C 1
ATOM 1283 O O . TYR A 1 158 ? 8.307 -0.476 -14.429 1.00 86.25 158 TYR A O 1
ATOM 1291 N N . LEU A 1 159 ? 8.884 -1.454 -16.377 1.00 85.62 159 LEU A N 1
ATOM 1292 C CA . LEU A 1 159 ? 10.126 -2.070 -15.920 1.00 85.62 159 LEU A CA 1
ATOM 1293 C C . LEU A 1 159 ? 11.291 -1.406 -16.657 1.00 85.62 159 LEU A C 1
ATOM 1295 O O . LEU A 1 159 ? 11.296 -1.378 -17.883 1.00 85.62 159 LEU A O 1
ATOM 1299 N N . GLU A 1 160 ? 12.271 -0.888 -15.916 1.00 83.56 160 GLU A N 1
ATOM 1300 C CA . GLU A 1 160 ? 13.447 -0.220 -16.498 1.00 83.56 160 GLU A CA 1
ATOM 1301 C C . GLU A 1 160 ? 14.345 -1.193 -17.279 1.00 83.56 160 GLU A C 1
ATOM 1303 O O . GLU A 1 160 ? 14.931 -0.810 -18.289 1.00 83.56 160 GLU A O 1
ATOM 1308 N N . ASP A 1 161 ? 14.400 -2.458 -16.848 1.00 83.81 161 ASP A N 1
ATOM 1309 C CA . ASP A 1 161 ? 15.140 -3.530 -17.515 1.00 83.81 161 ASP A CA 1
ATOM 1310 C C . ASP A 1 161 ? 14.259 -4.773 -17.720 1.00 83.81 161 ASP A C 1
ATOM 1312 O O . ASP A 1 161 ? 14.038 -5.587 -16.815 1.00 83.81 161 ASP A O 1
ATOM 1316 N N . GLU A 1 162 ? 13.790 -4.965 -18.954 1.00 84.69 162 GLU A N 1
ATOM 1317 C CA . GLU A 1 162 ? 13.018 -6.148 -19.354 1.00 84.69 162 GLU A CA 1
ATOM 1318 C C . GLU A 1 162 ? 13.808 -7.459 -19.194 1.00 84.69 162 GLU A C 1
ATOM 1320 O O . GLU A 1 162 ? 13.222 -8.529 -19.008 1.00 84.69 162 GLU A O 1
ATOM 1325 N N . GLY A 1 163 ? 15.143 -7.399 -19.179 1.00 90.12 163 GLY A N 1
ATOM 1326 C CA . GLY A 1 163 ? 16.015 -8.541 -18.926 1.00 90.12 163 GLY A CA 1
ATOM 1327 C C . GLY A 1 163 ? 15.896 -9.111 -17.509 1.00 90.12 163 GLY A C 1
ATOM 1328 O O . GLY A 1 163 ? 16.453 -10.179 -17.237 1.00 90.12 163 GLY A O 1
ATOM 1329 N N . LEU A 1 164 ? 15.192 -8.433 -16.599 1.00 92.75 164 LEU A N 1
ATOM 1330 C CA . LEU A 1 164 ? 14.847 -8.928 -15.266 1.00 92.75 164 LEU A CA 1
ATOM 1331 C C . LEU A 1 164 ? 13.405 -9.430 -15.153 1.00 92.75 164 LEU A C 1
ATOM 1333 O O . LEU A 1 164 ? 13.048 -9.962 -14.100 1.00 92.75 164 LEU A O 1
ATOM 1337 N N . LEU A 1 165 ? 12.596 -9.359 -16.216 1.00 93.50 165 LEU A N 1
ATOM 1338 C CA . LEU A 1 165 ? 11.173 -9.716 -16.184 1.00 93.50 165 LEU A CA 1
ATOM 1339 C C . LEU A 1 165 ? 10.918 -11.114 -15.598 1.00 93.50 165 LEU A C 1
ATOM 1341 O O . LEU A 1 165 ? 9.990 -11.297 -14.814 1.00 93.50 165 LEU A O 1
ATOM 1345 N N . GLY A 1 166 ? 11.750 -12.105 -15.933 1.00 94.69 166 GLY A N 1
ATOM 1346 C CA . GLY A 1 166 ? 11.637 -13.456 -15.372 1.00 94.69 166 GLY A CA 1
ATOM 1347 C C . GLY A 1 166 ? 11.814 -13.490 -13.848 1.00 94.69 166 GLY A C 1
ATOM 1348 O O . GLY A 1 166 ? 11.025 -14.119 -13.143 1.00 94.69 166 GLY A O 1
ATOM 1349 N N . ASN A 1 167 ? 12.800 -12.754 -13.331 1.00 95.50 167 ASN A N 1
ATOM 1350 C CA . ASN A 1 167 ? 13.055 -12.648 -11.895 1.00 95.50 167 ASN A CA 1
ATOM 1351 C C . ASN A 1 167 ? 11.931 -11.880 -11.193 1.00 95.50 167 ASN A C 1
ATOM 1353 O O . ASN A 1 167 ? 11.464 -12.307 -10.138 1.00 95.50 167 ASN A O 1
ATOM 1357 N N . VAL A 1 168 ? 11.457 -10.789 -11.804 1.00 96.25 168 VAL A N 1
ATOM 1358 C CA . VAL A 1 168 ? 10.346 -9.977 -11.293 1.00 96.25 168 VAL A CA 1
ATOM 1359 C C . VAL A 1 168 ? 9.056 -10.800 -11.227 1.00 96.25 168 VAL A C 1
ATOM 1361 O O . VAL A 1 168 ? 8.375 -10.764 -10.204 1.00 96.25 168 VAL A O 1
ATOM 1364 N N . LYS A 1 169 ? 8.749 -11.622 -12.239 1.00 95.69 169 LYS A N 1
ATOM 1365 C CA . LYS A 1 169 ? 7.602 -12.553 -12.240 1.00 95.69 169 LYS A CA 1
ATOM 1366 C C . LYS A 1 169 ? 7.647 -13.531 -11.066 1.00 95.69 169 LYS A C 1
ATOM 1368 O O . LYS A 1 169 ? 6.680 -13.646 -10.313 1.00 95.69 169 LYS A O 1
ATOM 1373 N N . ILE A 1 170 ? 8.776 -14.220 -10.889 1.00 96.62 170 ILE A N 1
ATOM 1374 C CA . ILE A 1 170 ? 8.948 -15.200 -9.804 1.00 96.62 170 ILE A CA 1
ATOM 1375 C C . ILE A 1 170 ? 8.837 -14.506 -8.445 1.00 96.62 170 ILE A C 1
ATOM 1377 O O . ILE A 1 170 ? 8.089 -14.957 -7.575 1.00 96.62 170 ILE A O 1
ATOM 1381 N N . PHE A 1 171 ? 9.541 -13.386 -8.274 1.00 97.38 171 PHE A N 1
ATOM 1382 C CA . PHE A 1 171 ? 9.493 -12.604 -7.046 1.00 97.38 171 PHE A CA 1
ATOM 1383 C C . PHE A 1 171 ? 8.071 -12.134 -6.730 1.00 97.38 171 PHE A C 1
ATOM 1385 O O . PHE A 1 171 ? 7.622 -12.296 -5.600 1.00 97.38 171 PHE A O 1
ATOM 1392 N N . THR A 1 172 ? 7.339 -11.626 -7.722 1.00 97.12 172 THR A N 1
ATOM 1393 C CA . THR A 1 172 ? 5.950 -11.173 -7.578 1.00 97.12 172 THR A CA 1
ATOM 1394 C C . THR A 1 172 ? 5.071 -12.258 -6.970 1.00 97.12 172 THR A C 1
ATOM 1396 O O . THR A 1 172 ? 4.398 -11.992 -5.970 1.00 97.12 172 THR A O 1
ATOM 1399 N N . LEU A 1 173 ? 5.092 -13.466 -7.541 1.00 96.25 173 LEU A N 1
ATOM 1400 C CA . LEU A 1 173 ? 4.248 -14.577 -7.097 1.00 96.25 173 LEU A CA 1
ATOM 1401 C C . LEU A 1 173 ? 4.621 -15.030 -5.681 1.00 96.25 173 LEU A C 1
ATOM 1403 O O . LEU A 1 173 ? 3.750 -15.160 -4.817 1.00 96.25 173 LEU A O 1
ATOM 1407 N N . CYS A 1 174 ? 5.918 -15.200 -5.408 1.00 97.88 174 CYS A N 1
ATOM 1408 C CA . CYS A 1 174 ? 6.409 -15.522 -4.067 1.00 97.88 174 CYS A CA 1
ATOM 1409 C C . CYS A 1 174 ? 6.002 -14.445 -3.051 1.00 97.88 174 CYS A C 1
ATOM 1411 O O . CYS A 1 174 ? 5.549 -14.751 -1.947 1.00 97.88 174 CYS A O 1
ATOM 1413 N N . TRP A 1 175 ? 6.110 -13.173 -3.436 1.00 98.00 175 TRP A N 1
ATOM 1414 C CA . TRP A 1 175 ? 5.776 -12.049 -2.577 1.00 98.00 175 TRP A CA 1
ATOM 1415 C C . TRP A 1 175 ? 4.268 -11.918 -2.329 1.00 98.00 175 TRP A C 1
ATOM 1417 O O . TRP A 1 175 ? 3.873 -11.545 -1.224 1.00 98.00 175 TRP A O 1
ATOM 1427 N N . SER A 1 176 ? 3.410 -12.297 -3.282 1.00 98.00 176 SER A N 1
ATOM 1428 C CA . SER A 1 176 ? 1.961 -12.421 -3.049 1.00 98.00 176 SER A CA 1
ATOM 1429 C C . SER A 1 176 ? 1.652 -13.422 -1.941 1.00 98.00 176 SER A C 1
ATOM 1431 O O . SER A 1 176 ? 0.905 -13.103 -1.014 1.00 98.00 176 SER A O 1
ATOM 1433 N N . VAL A 1 177 ? 2.280 -14.602 -1.975 1.00 98.12 177 VAL A N 1
ATOM 1434 C CA . VAL A 1 177 ? 2.115 -15.622 -0.926 1.00 98.12 177 VAL A CA 1
ATOM 1435 C C . VAL A 1 177 ? 2.589 -15.087 0.429 1.00 98.12 177 VAL A C 1
ATOM 1437 O O . VAL A 1 177 ? 1.857 -15.184 1.418 1.00 98.12 177 VAL A O 1
ATOM 1440 N N . CYS A 1 178 ? 3.764 -14.451 0.477 1.00 98.44 178 CYS A N 1
ATOM 1441 C CA . CYS A 1 178 ? 4.279 -13.817 1.693 1.00 98.44 178 CYS A CA 1
ATOM 1442 C C . CYS A 1 178 ? 3.340 -12.724 2.223 1.00 98.44 178 CYS A C 1
ATOM 1444 O O . CYS A 1 178 ? 3.048 -12.695 3.418 1.00 98.44 178 CYS A O 1
ATOM 1446 N N . THR A 1 179 ? 2.815 -11.863 1.349 1.00 98.62 179 THR A N 1
ATOM 1447 C CA . THR A 1 179 ? 1.893 -10.778 1.716 1.00 98.62 179 THR A CA 1
ATOM 1448 C C . THR A 1 179 ? 0.610 -11.333 2.331 1.00 98.62 179 THR A C 1
ATOM 1450 O O . THR A 1 179 ? 0.180 -10.867 3.388 1.00 98.62 179 THR A O 1
ATOM 1453 N N . ILE A 1 180 ? 0.024 -12.373 1.727 1.00 98.50 180 ILE A N 1
ATOM 1454 C CA . ILE A 1 180 ? -1.162 -13.056 2.263 1.00 98.50 180 ILE A CA 1
ATOM 1455 C C . ILE A 1 180 ? -0.847 -13.686 3.628 1.00 98.50 180 ILE A C 1
ATOM 1457 O O . ILE A 1 180 ? -1.635 -13.542 4.565 1.00 98.50 180 ILE A O 1
ATOM 1461 N N . GLY A 1 181 ? 0.316 -14.330 3.774 1.00 98.38 181 GLY A N 1
ATOM 1462 C CA . GLY A 1 181 ? 0.773 -14.908 5.040 1.00 98.38 181 GLY A CA 1
ATOM 1463 C C . GLY A 1 181 ? 0.941 -13.867 6.153 1.00 98.38 181 GLY A C 1
ATOM 1464 O O . GLY A 1 181 ? 0.455 -14.064 7.270 1.00 98.38 181 GLY A O 1
ATOM 1465 N N . ILE A 1 182 ? 1.556 -12.721 5.845 1.00 98.50 182 ILE A N 1
ATOM 1466 C CA . ILE A 1 182 ? 1.710 -11.599 6.782 1.00 98.50 182 ILE A CA 1
ATOM 1467 C C . ILE A 1 182 ? 0.337 -11.034 7.162 1.00 98.50 182 ILE A C 1
ATOM 1469 O O . ILE A 1 182 ? 0.055 -10.849 8.347 1.00 98.50 182 ILE A O 1
ATOM 1473 N N . ALA A 1 183 ? -0.547 -10.807 6.188 1.00 98.25 183 ALA A N 1
ATOM 1474 C CA . ALA A 1 183 ? -1.897 -10.313 6.440 1.00 98.25 183 ALA A CA 1
ATOM 1475 C C . ALA A 1 183 ? -2.708 -11.277 7.320 1.00 98.25 183 ALA A C 1
ATOM 1477 O O . ALA A 1 183 ? -3.386 -10.834 8.252 1.00 98.25 183 ALA A O 1
ATOM 1478 N N . TYR A 1 184 ? -2.593 -12.589 7.092 1.00 98.25 184 TYR A N 1
ATOM 1479 C CA . TYR A 1 184 ? -3.186 -13.610 7.954 1.00 98.25 184 TYR A CA 1
ATOM 1480 C C . TYR A 1 184 ? -2.663 -13.510 9.390 1.00 98.25 184 TYR A C 1
ATOM 1482 O O . TYR A 1 184 ? -3.457 -13.420 10.330 1.00 98.25 184 TYR A O 1
ATOM 1490 N N . TRP A 1 185 ? -1.341 -13.459 9.571 1.00 97.94 185 TRP A N 1
ATOM 1491 C CA . TRP A 1 185 ? -0.727 -13.325 10.891 1.00 97.94 185 TRP A CA 1
ATOM 1492 C C . TRP A 1 185 ? -1.200 -12.057 11.621 1.00 97.94 185 TRP A C 1
ATOM 1494 O O . TRP A 1 185 ? -1.602 -12.120 12.788 1.00 97.94 185 TRP A O 1
ATOM 1504 N N . VAL A 1 186 ? -1.249 -10.916 10.923 1.00 97.31 186 VAL A N 1
ATOM 1505 C CA . VAL A 1 186 ? -1.760 -9.651 11.470 1.00 97.31 186 VAL A CA 1
ATOM 1506 C C . VAL A 1 186 ? -3.232 -9.769 11.877 1.00 97.31 186 VAL A C 1
ATOM 1508 O O . VAL A 1 186 ? -3.587 -9.326 12.975 1.00 97.31 186 VAL A O 1
ATOM 1511 N N . CYS A 1 187 ? -4.077 -10.395 11.048 1.00 96.81 187 CYS A N 1
ATOM 1512 C CA . CYS A 1 187 ? -5.487 -10.642 11.367 1.00 96.81 187 CYS A CA 1
ATOM 1513 C C . CYS A 1 187 ? -5.636 -11.488 12.638 1.00 96.81 187 CYS A C 1
ATOM 1515 O O . CYS A 1 187 ? -6.379 -11.113 13.543 1.00 96.81 187 CYS A O 1
ATOM 1517 N N . ARG A 1 188 ? -4.889 -12.594 12.754 1.00 96.25 188 ARG A N 1
ATOM 1518 C CA . ARG A 1 188 ? -4.943 -13.471 13.936 1.00 96.25 188 ARG A CA 1
ATOM 1519 C C . ARG A 1 188 ? -4.504 -12.747 15.203 1.00 96.25 188 ARG A C 1
ATOM 1521 O O . ARG A 1 188 ? -5.170 -12.849 16.231 1.00 96.25 188 ARG A O 1
ATOM 1528 N N . ARG A 1 189 ? -3.432 -11.954 15.124 1.00 94.38 189 ARG A N 1
ATOM 1529 C CA . ARG A 1 189 ? -2.972 -11.097 16.227 1.00 94.38 189 ARG A CA 1
ATOM 1530 C C . ARG A 1 189 ? -4.052 -10.099 16.667 1.00 94.38 189 ARG A C 1
ATOM 1532 O O . ARG A 1 189 ? -4.268 -9.918 17.864 1.00 94.38 189 ARG A O 1
ATOM 1539 N N . ASN A 1 190 ? -4.732 -9.467 15.710 1.00 91.12 190 ASN A N 1
ATOM 1540 C CA . ASN A 1 190 ? -5.813 -8.508 15.954 1.00 91.12 190 ASN A CA 1
ATOM 1541 C C . ASN A 1 190 ? -7.016 -9.165 16.653 1.00 91.12 190 ASN A C 1
ATOM 1543 O O . ASN A 1 190 ? -7.502 -8.653 17.663 1.00 91.12 190 ASN A O 1
ATOM 1547 N N . GLU A 1 191 ? -7.461 -10.319 16.156 1.00 91.69 191 GLU A N 1
ATOM 1548 C CA . GLU A 1 191 ? -8.588 -11.078 16.712 1.00 91.69 191 GLU A CA 1
ATOM 1549 C C . GLU A 1 191 ? -8.307 -11.555 18.142 1.00 91.69 191 GLU A C 1
ATOM 1551 O O . GLU A 1 191 ? -9.124 -11.334 19.034 1.00 91.69 191 GLU A O 1
ATOM 1556 N N . LEU A 1 192 ? -7.118 -12.114 18.392 1.00 89.50 192 LEU A N 1
ATOM 1557 C CA . LEU A 1 192 ? -6.710 -12.552 19.730 1.00 89.50 192 LEU A CA 1
ATOM 1558 C C . LEU A 1 192 ? -6.647 -11.396 20.734 1.00 89.50 192 LEU A C 1
ATOM 1560 O O . LEU A 1 192 ? -6.990 -11.584 21.898 1.00 89.50 192 LEU A O 1
ATOM 1564 N N . SER A 1 193 ? -6.223 -10.203 20.302 1.00 83.00 193 SER A N 1
ATOM 1565 C CA . SER A 1 193 ? -6.212 -9.026 21.179 1.00 83.00 193 SER A CA 1
ATOM 1566 C C . SER A 1 193 ? -7.620 -8.547 21.537 1.00 83.00 193 SER A C 1
ATOM 1568 O O . SER A 1 193 ? -7.847 -8.154 22.672 1.00 83.00 193 SER A O 1
ATOM 1570 N N . SER A 1 194 ? -8.578 -8.648 20.608 1.00 77.88 194 SER A N 1
ATOM 1571 C CA . SER A 1 194 ? -9.961 -8.228 20.856 1.00 77.88 194 SER A CA 1
ATOM 1572 C C . SER A 1 194 ? -10.697 -9.159 21.819 1.00 77.88 194 SER A C 1
ATOM 1574 O O . SER A 1 194 ? -11.549 -8.680 22.552 1.00 77.88 194 SER A O 1
ATOM 1576 N N . ASN A 1 195 ? -10.378 -10.458 21.821 1.00 73.81 195 ASN A N 1
ATOM 1577 C CA . ASN A 1 195 ? -11.011 -11.437 22.714 1.00 73.81 195 ASN A CA 1
ATOM 1578 C C . ASN A 1 195 ? -10.516 -11.345 24.165 1.00 73.81 195 ASN A C 1
ATOM 1580 O O . ASN A 1 195 ? -11.143 -11.905 25.051 1.00 73.81 195 ASN A O 1
ATOM 1584 N N . LYS A 1 196 ? -9.370 -10.696 24.413 1.00 70.75 196 LYS A N 1
ATOM 1585 C CA . LYS A 1 196 ? -8.857 -10.454 25.773 1.00 70.75 196 LYS A CA 1
ATOM 1586 C C . LYS A 1 196 ? -9.465 -9.210 26.429 1.00 70.75 196 LYS A C 1
ATOM 1588 O O . LYS A 1 196 ? -9.322 -9.041 27.631 1.00 70.75 196 LYS A O 1
ATOM 1593 N N . GLU A 1 197 ? -10.068 -8.329 25.633 1.00 59.91 197 GLU A N 1
ATOM 1594 C CA . GLU A 1 197 ? -10.693 -7.074 26.077 1.00 59.91 197 GLU A CA 1
ATOM 1595 C C . GLU A 1 197 ? -12.209 -7.236 26.350 1.00 59.91 197 GLU A C 1
ATOM 1597 O O . GLU A 1 197 ? -12.853 -6.277 26.769 1.00 59.91 197 GLU A O 1
ATOM 1602 N N . THR A 1 198 ? -12.773 -8.427 26.102 1.00 52.88 198 THR A N 1
ATOM 1603 C CA . THR A 1 198 ? -14.181 -8.819 26.328 1.00 52.88 198 THR A CA 1
ATOM 1604 C C . THR A 1 198 ? -14.282 -9.876 27.408 1.00 52.88 198 THR A C 1
ATOM 1606 O O . THR A 1 198 ? -15.200 -9.765 28.244 1.00 52.88 198 THR A O 1
#

Foldseek 3Di:
DLVVLLVQCLDLVNLVVLLVLLVVVLVVLCVVCVVLCVVDDPVCPVLQSQSSVLSVLVSVQSVCCNPPVDDDLLSLLLSLLSLQLQLVLLLVLLVVCCVPVVDDDPVSVVSNVSSVCSNVVSVSCLSNDAHAPVNLVVSLVVLVVSLCCCPVVVSYYDHPDPVCVVVSNVCSVVSSVVSSVVSNVSNVVRVVVVVVVD

Radius of gyration: 17.06 Å; chains: 1; bounding box: 41×31×50 Å

Second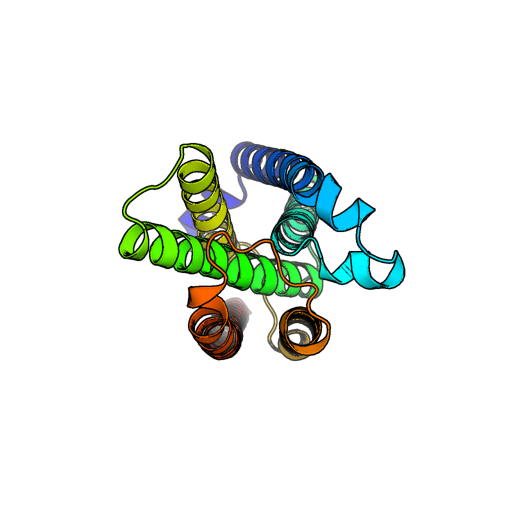ary structure (DSSP, 8-state):
-HHHHHHHHH-HHHHHHHHHHHHHHHHHHHHHTHHHHHHS-GGGTTTS-HHHHHHHHHHHHHHHHHHHS---HHHHHHHHHHHHHHHHHHHHHHHHHHHHHS---HHHHHHHHHHHHHHHHHHHHTTTS---GGGHHHHHHHHHHHHHHHHHS--PPP-S-GGGHHHHHHHHHHHHHHHHHHHHHHHHHHHHHHHT--